Protein AF-A0A9W8AYG8-F1 (afdb_monomer_lite)

InterPro domains:
  IPR021183 N-terminal acetyltransferase A, auxiliary subunit [PF12569] (40-127)

Secondary structure (DSSP, 8-state):
--GGGSHHHHHHHHHHHHHHHHHHHHHHH-HHHHHHHHH---------------------TT-------S-TT-HHHHT-S-HHHHHHHHHHHHHHTT---HHHHHHHHHHHHHTT-HHHHHHHHHHHHHH-TT-TTHHHHHHHHHHHHHS-SS--HHHHHHHHHHHHHH-HHHHTTSS-HHHHHHHHHHHHTT-HHHHHHHHHHHHHS--SSS--HHHHHHHHTT---SSS-PPPPPHHHHHHHHHHHHHHHHHH-SS-GGGS--HHHHHHHHHHHHH-TT-GGGTT-

Organism: NCBI:txid1520584

Sequence (289 aa):
DRVYALPGYVDAALAAVECYLVLYDRSIRRPDLAKADSTSQPAKPAQVPKEAPQKKSKDAPGAAKVKVDTDPLGDKYVRSKDYLADALQLLKPLFELKLQDDRVDQAALRIYNRQKQHLKAIDTLNALVARNDANPWLYPCLVHLQRAATSPDDLPEATQTAIVKVLHDHAPQLSNREISLEAYLAEFVNEHGTSVPHLQAAAEAILAMPTEGQDITPALELLTRPLVTESTGRQPLSLSEFMTLYRTADTLHATVASDNFLKSNEPVAQHFISYASQHFPLASEFKQL

Foldseek 3Di:
DCPCVDPVLVVVLLVLLLVLLLLVLLCVAPVVVLVCLLPVDPPPPPPPPPPDDDDDDPDDPPPDPPPPDPCPPCSCLSPDPHSLVVSVVSLVVVVVVVPPDLSSLLSVLSSCLVVVVQVVNLVSLVSNCVVPVPQLLNLLSLLSLLVCLVPVPVDPPVSNVSSLVSCCVNPVCSSVVVDDLVRVLVVQCVVCLQDLSNLLSSLSSVCSDPDPGLDSPVSLVSLLSNLDDDDDPDDHDDPVSLVSSLVSNQSSCSSNDDDGLCPDPDPSSVSSLVSCCRPPVPPPVNVVD

Radius of gyration: 22.26 Å; chains: 1; bounding box: 72×44×50 Å

pLDDT: mean 81.41, std 14.97, range [36.38, 95.38]

Structure (mmCIF, N/CA/C/O backbone):
data_AF-A0A9W8AYG8-F1
#
_entry.id   AF-A0A9W8AYG8-F1
#
loop_
_atom_site.group_PDB
_atom_site.id
_atom_site.type_symbol
_atom_site.label_atom_id
_atom_site.label_alt_id
_atom_site.label_comp_id
_atom_site.label_asym_id
_atom_site.label_entity_id
_atom_site.label_seq_id
_atom_site.pdbx_PDB_ins_code
_atom_site.Cartn_x
_atom_site.Cartn_y
_atom_site.Cartn_z
_atom_site.occupancy
_atom_site.B_iso_or_equiv
_atom_site.auth_seq_id
_atom_site.auth_comp_id
_atom_site.auth_asym_id
_atom_site.auth_atom_id
_atom_site.pdbx_PDB_model_num
ATOM 1 N N . ASP A 1 1 ? -17.005 -21.708 11.522 1.00 61.22 1 ASP A N 1
ATOM 2 C CA . ASP A 1 1 ? -16.294 -20.674 12.308 1.00 61.22 1 ASP A CA 1
ATOM 3 C C . ASP A 1 1 ? -15.045 -20.054 11.670 1.00 61.22 1 ASP A C 1
ATOM 5 O O . ASP A 1 1 ? -14.496 -19.137 12.259 1.00 61.22 1 ASP A O 1
ATOM 9 N N . ARG A 1 2 ? -14.601 -20.440 10.458 1.00 78.81 2 ARG A N 1
ATOM 10 C CA . ARG A 1 2 ? -13.453 -19.791 9.771 1.00 78.81 2 ARG A CA 1
ATOM 11 C C . ARG A 1 2 ? -13.800 -19.179 8.412 1.00 78.81 2 ARG A C 1
ATOM 13 O O . ARG A 1 2 ? -12.956 -19.105 7.530 1.00 78.81 2 ARG A O 1
ATOM 20 N N . VAL A 1 3 ? -15.051 -18.755 8.229 1.00 86.56 3 VAL A N 1
ATOM 21 C CA . VAL A 1 3 ? -15.529 -18.221 6.939 1.00 86.56 3 VAL A CA 1
ATOM 22 C C . VAL A 1 3 ? -14.714 -16.993 6.513 1.00 86.56 3 VAL A C 1
ATOM 24 O O . VAL A 1 3 ? -14.362 -16.875 5.347 1.00 86.56 3 VAL A O 1
ATOM 27 N N . TYR A 1 4 ? -14.319 -16.148 7.469 1.00 86.25 4 TYR A N 1
ATOM 28 C CA . TYR A 1 4 ? -13.509 -14.956 7.203 1.00 86.25 4 TYR A CA 1
ATOM 29 C C . TYR A 1 4 ? -12.020 -15.238 6.944 1.00 86.25 4 TYR A C 1
ATOM 31 O O . TYR A 1 4 ? -11.298 -14.341 6.534 1.00 86.25 4 TYR A O 1
ATOM 39 N N . ALA A 1 5 ? -11.551 -16.474 7.148 1.00 87.50 5 ALA A N 1
ATOM 40 C CA . ALA A 1 5 ? -10.186 -16.882 6.801 1.00 87.50 5 ALA A CA 1
ATOM 41 C C . ALA A 1 5 ? -10.093 -17.504 5.397 1.00 87.50 5 ALA A C 1
ATOM 43 O O . ALA A 1 5 ? -9.012 -17.909 4.974 1.00 87.50 5 ALA A O 1
ATOM 44 N N . LEU A 1 6 ? -11.218 -17.648 4.686 1.00 91.94 6 LEU A N 1
ATOM 45 C CA . LEU A 1 6 ? -11.211 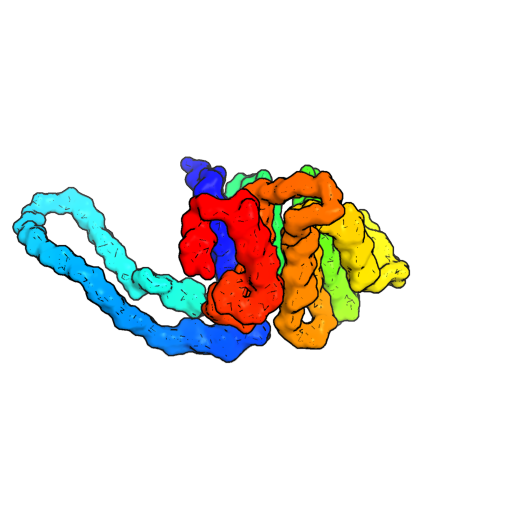-18.195 3.334 1.00 91.94 6 LEU A CA 1
ATOM 46 C C . LEU A 1 6 ? -10.524 -17.205 2.379 1.00 91.94 6 LEU A C 1
ATOM 48 O O . LEU A 1 6 ? -10.849 -16.018 2.440 1.00 91.94 6 LEU A O 1
ATOM 52 N N . PRO A 1 7 ? -9.662 -17.669 1.452 1.00 90.75 7 PRO A N 1
ATOM 53 C CA . PRO A 1 7 ? -8.958 -16.789 0.517 1.00 90.75 7 PRO A CA 1
ATOM 54 C C . PRO A 1 7 ? -9.898 -15.842 -0.233 1.00 90.75 7 PRO A C 1
ATOM 56 O O . PRO A 1 7 ? -9.673 -14.642 -0.246 1.00 90.75 7 PRO A O 1
ATOM 59 N N . GLY A 1 8 ? -11.031 -16.355 -0.726 1.00 91.75 8 GLY A N 1
ATOM 60 C CA . GLY A 1 8 ? -12.018 -15.529 -1.424 1.00 91.75 8 GLY A CA 1
ATOM 61 C C . GLY A 1 8 ? -12.657 -14.437 -0.558 1.00 91.75 8 GLY A C 1
ATOM 62 O O . GLY A 1 8 ? -13.017 -13.392 -1.087 1.00 91.75 8 GLY A O 1
ATOM 63 N N . TYR A 1 9 ? -12.777 -14.639 0.761 1.00 93.31 9 TYR A N 1
ATOM 64 C CA . TYR A 1 9 ? -13.238 -13.578 1.661 1.00 93.31 9 TYR A CA 1
ATOM 65 C C . TYR A 1 9 ? -12.154 -12.515 1.850 1.00 93.31 9 TYR A C 1
ATOM 67 O O . TYR A 1 9 ? -12.446 -11.328 1.748 1.00 93.31 9 TYR A O 1
ATOM 75 N N . VAL A 1 10 ? -10.912 -12.941 2.104 1.00 93.06 10 VAL A N 1
ATOM 76 C CA . VAL A 1 10 ? -9.771 -12.034 2.297 1.00 93.06 10 VAL A CA 1
ATOM 77 C C . VAL A 1 10 ? -9.555 -11.186 1.045 1.00 93.06 10 VAL A C 1
ATOM 79 O O . VAL A 1 10 ? -9.497 -9.964 1.142 1.00 93.06 10 VAL A O 1
ATOM 82 N N . ASP A 1 11 ? -9.528 -11.811 -0.131 1.00 92.81 11 ASP A N 1
ATOM 83 C CA . ASP A 1 11 ? -9.331 -11.120 -1.405 1.00 92.81 11 ASP A CA 1
ATOM 84 C C . ASP A 1 11 ? -10.465 -10.122 -1.688 1.00 92.81 11 ASP A C 1
ATOM 86 O O . ASP A 1 11 ? -10.203 -8.994 -2.103 1.00 92.81 11 ASP A O 1
ATOM 90 N N . ALA A 1 12 ? -11.721 -10.494 -1.409 1.00 93.81 12 ALA A N 1
ATOM 91 C CA . ALA A 1 12 ? -12.863 -9.595 -1.569 1.00 93.81 12 ALA A CA 1
ATOM 92 C C . ALA A 1 12 ? -12.828 -8.418 -0.581 1.00 93.81 12 ALA A C 1
ATOM 94 O O . ALA A 1 12 ? -13.115 -7.285 -0.968 1.00 93.81 12 ALA A O 1
ATOM 95 N N . ALA A 1 13 ? -12.461 -8.667 0.680 1.00 94.75 13 ALA A N 1
ATOM 96 C CA . ALA A 1 13 ? -12.339 -7.624 1.694 1.00 94.75 13 ALA A CA 1
ATOM 97 C C . ALA A 1 13 ? -11.231 -6.627 1.332 1.00 94.75 13 ALA A C 1
ATOM 99 O O . ALA A 1 13 ? -11.464 -5.422 1.378 1.00 94.75 13 ALA A O 1
ATOM 100 N N . LEU A 1 14 ? -10.060 -7.116 0.915 1.00 94.44 14 LEU A N 1
ATOM 101 C CA . LEU A 1 14 ? -8.948 -6.271 0.480 1.00 94.44 14 LEU A CA 1
ATOM 102 C C . LEU A 1 14 ? -9.310 -5.467 -0.774 1.00 94.44 14 LEU A C 1
ATOM 104 O O . LEU A 1 14 ? -9.088 -4.262 -0.798 1.00 94.44 14 LEU A O 1
ATOM 108 N N . ALA A 1 15 ? -9.941 -6.088 -1.775 1.00 92.81 15 ALA A N 1
ATOM 109 C CA . ALA A 1 15 ? -10.395 -5.379 -2.972 1.00 92.81 15 ALA A CA 1
ATOM 110 C C . ALA A 1 15 ? -11.409 -4.269 -2.643 1.00 92.81 15 ALA A C 1
ATOM 112 O O . ALA A 1 15 ? -11.319 -3.166 -3.176 1.00 92.81 15 ALA A O 1
ATOM 113 N N . ALA A 1 16 ? -12.347 -4.530 -1.730 1.00 93.94 16 ALA A N 1
ATOM 114 C CA . ALA A 1 16 ? -13.295 -3.517 -1.280 1.00 93.94 16 ALA A CA 1
ATOM 115 C C . ALA A 1 16 ? -12.604 -2.379 -0.505 1.00 93.94 16 ALA A C 1
ATOM 117 O O . ALA A 1 16 ? -12.958 -1.214 -0.689 1.00 93.94 16 ALA A O 1
ATOM 118 N N . VAL A 1 17 ? -11.589 -2.690 0.310 1.00 95.38 17 VAL A N 1
ATOM 119 C CA . VAL A 1 17 ? -10.750 -1.675 0.965 1.00 95.38 17 VAL A CA 1
ATOM 120 C C . VAL A 1 17 ? -10.039 -0.797 -0.066 1.00 95.38 17 VAL A C 1
ATOM 122 O O . VAL A 1 17 ? -10.079 0.422 0.080 1.00 95.38 17 VAL A O 1
ATOM 125 N N . GLU A 1 18 ? -9.468 -1.366 -1.132 1.00 92.88 18 GLU A N 1
ATOM 126 C CA . GLU A 1 18 ? -8.864 -0.575 -2.217 1.00 92.88 18 GLU A CA 1
ATOM 127 C C . GLU A 1 18 ? -9.860 0.407 -2.836 1.00 92.88 18 GLU A C 1
ATOM 129 O O . GLU A 1 18 ? -9.537 1.581 -3.008 1.00 92.88 18 GLU A O 1
ATOM 134 N N . CYS A 1 19 ? -11.093 -0.030 -3.113 1.00 92.44 19 CYS A N 1
ATOM 135 C CA . CYS A 1 19 ? -12.128 0.861 -3.638 1.00 92.44 19 CYS A CA 1
ATOM 136 C C . CYS A 1 19 ? -12.394 2.045 -2.696 1.00 92.44 19 CYS A C 1
ATOM 138 O O . CYS A 1 19 ? -12.481 3.186 -3.148 1.00 92.44 19 CYS A O 1
ATOM 140 N N . TYR A 1 20 ? -12.482 1.799 -1.387 1.00 94.44 20 TYR A N 1
ATOM 141 C CA . TYR A 1 20 ? -12.662 2.864 -0.399 1.00 94.44 20 TYR A CA 1
ATOM 142 C C . TYR A 1 20 ? -11.459 3.809 -0.308 1.00 94.44 20 TYR A C 1
ATOM 144 O O . TYR A 1 20 ? -11.650 5.019 -0.170 1.00 94.44 20 TYR A O 1
ATOM 152 N N . LEU A 1 21 ? -10.234 3.289 -0.417 1.00 92.12 21 LEU A N 1
ATOM 153 C CA . LEU A 1 21 ? -9.021 4.108 -0.459 1.00 92.12 21 LEU A CA 1
ATOM 154 C C . LEU A 1 21 ? -9.002 5.008 -1.702 1.00 92.12 21 LEU A C 1
ATOM 156 O O . LEU A 1 21 ? -8.733 6.200 -1.573 1.00 92.12 21 LEU A O 1
ATOM 160 N N . VAL A 1 22 ? -9.377 4.481 -2.873 1.00 90.56 22 VAL A N 1
ATOM 161 C CA . VAL A 1 22 ? -9.505 5.266 -4.113 1.00 90.56 22 VAL A CA 1
ATOM 162 C C . VAL A 1 22 ? -10.561 6.363 -3.969 1.00 90.56 22 VAL A C 1
ATOM 164 O O . VAL A 1 22 ? -10.299 7.507 -4.335 1.00 90.56 22 VAL A O 1
ATOM 167 N N . LEU A 1 23 ? -11.735 6.056 -3.403 1.00 90.75 23 LEU A N 1
ATOM 168 C CA . LEU A 1 23 ? -12.791 7.051 -3.164 1.00 90.75 23 LEU A CA 1
ATOM 169 C C . LEU A 1 23 ? -12.332 8.154 -2.202 1.00 90.75 23 LEU A C 1
ATOM 171 O O . LEU A 1 23 ? -12.593 9.337 -2.442 1.00 90.75 23 LEU A O 1
ATOM 175 N N . TYR A 1 24 ? -11.614 7.783 -1.140 1.00 91.31 24 TYR A N 1
ATOM 176 C CA . TYR A 1 24 ? -11.025 8.737 -0.208 1.00 91.31 24 TYR A CA 1
ATOM 177 C C . TYR A 1 24 ? -9.993 9.635 -0.898 1.00 91.31 24 TYR A C 1
ATOM 179 O O . TYR A 1 24 ? -10.124 10.861 -0.857 1.00 91.31 24 TYR A O 1
ATOM 187 N N . ASP A 1 25 ? -9.014 9.048 -1.586 1.00 88.50 25 ASP A N 1
ATOM 188 C CA . ASP A 1 25 ? -7.948 9.797 -2.252 1.00 88.50 25 ASP A CA 1
ATOM 189 C C . ASP A 1 25 ? -8.519 10.699 -3.360 1.00 88.50 25 ASP A C 1
ATOM 191 O O . ASP A 1 25 ? -8.139 11.868 -3.457 1.00 88.50 25 ASP A O 1
ATOM 195 N N . ARG A 1 26 ? -9.515 10.219 -4.120 1.00 87.88 26 ARG A N 1
ATOM 196 C CA . ARG A 1 26 ? -10.265 11.025 -5.096 1.00 87.88 26 ARG A CA 1
ATOM 197 C C . ARG A 1 26 ? -11.005 12.181 -4.431 1.00 87.88 26 ARG A C 1
ATOM 199 O O . ARG A 1 26 ? -10.999 13.280 -4.973 1.00 87.88 26 ARG A O 1
ATOM 206 N N . SER A 1 27 ? -11.609 11.989 -3.258 1.00 87.94 27 SER A N 1
ATOM 207 C CA . SER A 1 27 ? -12.320 13.072 -2.558 1.00 87.94 27 SER A CA 1
ATOM 208 C C . SER A 1 27 ? -11.408 14.236 -2.149 1.00 87.94 27 SER A C 1
ATOM 210 O O . SER A 1 27 ? -11.862 15.380 -2.099 1.00 87.94 27 SER A O 1
ATOM 212 N N . ILE A 1 28 ? -10.122 13.953 -1.914 1.00 85.81 28 ILE A N 1
ATOM 213 C CA . ILE A 1 28 ? -9.106 14.945 -1.545 1.00 85.81 28 ILE A CA 1
ATOM 214 C C . ILE A 1 28 ? -8.448 15.549 -2.787 1.00 85.81 28 ILE A C 1
ATOM 216 O O . ILE A 1 28 ? -8.263 16.765 -2.858 1.00 85.81 28 ILE A O 1
ATOM 220 N N . ARG A 1 29 ? -8.080 14.713 -3.765 1.00 84.50 29 ARG A N 1
ATOM 221 C CA . ARG A 1 29 ? -7.376 15.140 -4.981 1.00 84.50 29 ARG A CA 1
ATOM 222 C C . ARG A 1 29 ? -8.351 15.765 -5.986 1.00 84.50 29 ARG A C 1
ATOM 224 O O . ARG A 1 29 ? -8.159 16.872 -6.454 1.00 84.50 29 ARG A O 1
ATOM 231 N N . ARG A 1 30 ? -9.472 15.132 -6.288 1.00 84.88 30 ARG A N 1
ATOM 232 C CA . ARG A 1 30 ? -10.427 15.629 -7.287 1.00 84.88 30 ARG A CA 1
ATOM 233 C C . ARG A 1 30 ? -11.820 15.782 -6.685 1.00 84.88 30 ARG A C 1
ATOM 235 O O . ARG A 1 30 ? -12.723 15.001 -6.993 1.00 84.88 30 ARG A O 1
ATOM 242 N N . PRO A 1 31 ? -12.038 16.809 -5.837 1.00 82.81 31 PRO A N 1
ATOM 243 C CA . PRO A 1 31 ? -13.345 17.052 -5.231 1.00 82.81 31 PRO A CA 1
ATOM 244 C C . PRO A 1 31 ? -14.430 17.360 -6.277 1.00 82.81 31 PRO A C 1
ATOM 246 O O . PRO A 1 31 ? -15.613 17.178 -6.002 1.00 82.81 31 PRO A O 1
ATOM 249 N N . ASP A 1 32 ? -14.053 17.817 -7.472 1.00 83.56 32 ASP A N 1
ATOM 250 C CA . ASP A 1 32 ? -14.927 17.953 -8.639 1.00 83.56 32 ASP A CA 1
ATOM 251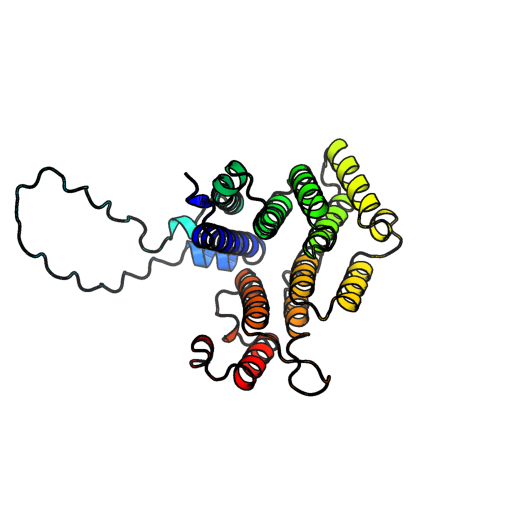 C C . ASP A 1 32 ? -15.433 16.592 -9.146 1.00 83.56 32 ASP A C 1
ATOM 253 O O . ASP A 1 32 ? -16.639 16.427 -9.336 1.00 83.56 32 ASP A O 1
ATOM 257 N N . LEU A 1 33 ? -14.545 15.600 -9.274 1.00 80.56 33 LEU A N 1
ATOM 258 C CA . LEU A 1 33 ? -14.912 14.236 -9.666 1.00 80.56 33 LEU A CA 1
ATOM 259 C C . LEU A 1 33 ? -15.724 13.537 -8.571 1.00 80.56 33 LEU A C 1
ATOM 261 O O . LEU A 1 33 ? -16.764 12.956 -8.863 1.00 80.56 33 LEU A O 1
ATOM 265 N N . ALA A 1 34 ? -15.337 13.679 -7.300 1.00 79.44 34 ALA A N 1
ATOM 266 C CA . ALA A 1 34 ? -16.100 13.113 -6.183 1.00 79.44 34 ALA A CA 1
ATOM 267 C C . ALA A 1 34 ? -17.526 13.703 -6.081 1.00 79.44 34 ALA A C 1
ATOM 269 O O . ALA A 1 34 ? -18.492 13.016 -5.729 1.00 79.44 34 ALA A O 1
ATOM 270 N N . LYS A 1 35 ? -17.695 14.984 -6.437 1.00 77.69 35 LYS A N 1
ATOM 271 C CA . LYS A 1 35 ? -19.020 15.606 -6.583 1.00 77.69 35 LYS A CA 1
ATOM 272 C C . LYS A 1 35 ? -19.790 15.040 -7.776 1.00 77.69 35 LYS A C 1
ATOM 274 O O . LYS A 1 35 ? -20.992 14.830 -7.657 1.00 77.69 35 LYS A O 1
ATOM 279 N N . ALA A 1 36 ? -19.139 14.771 -8.906 1.00 73.75 36 ALA A N 1
ATOM 280 C CA . ALA A 1 36 ? -19.784 14.135 -10.056 1.00 73.75 36 ALA A CA 1
ATOM 281 C C . ALA A 1 36 ? -20.260 12.706 -9.726 1.00 73.75 36 ALA A C 1
ATOM 283 O O . ALA A 1 36 ? -21.410 12.371 -10.006 1.00 73.75 36 ALA A O 1
ATOM 284 N N . ASP A 1 37 ? -19.447 11.910 -9.027 1.00 70.81 37 ASP A N 1
ATOM 285 C CA . ASP A 1 37 ? -19.810 10.556 -8.583 1.00 70.81 37 ASP A CA 1
ATOM 286 C C . ASP A 1 37 ? -21.032 10.583 -7.642 1.00 70.81 37 ASP A C 1
ATOM 288 O O . ASP A 1 37 ? -21.973 9.798 -7.782 1.00 70.81 37 ASP A O 1
ATOM 292 N N . SER A 1 38 ? -21.089 11.563 -6.736 1.00 65.94 38 SER A N 1
ATOM 293 C CA . SER A 1 38 ? -22.214 11.737 -5.805 1.00 65.94 38 SER A CA 1
ATOM 294 C C . SER A 1 38 ? -23.464 12.396 -6.408 1.00 65.94 38 SER A C 1
ATOM 296 O O . SER A 1 38 ? -24.547 12.261 -5.837 1.00 65.94 38 SER A O 1
ATOM 298 N N . THR A 1 39 ? -23.354 13.079 -7.552 1.00 59.75 39 THR A N 1
ATOM 299 C CA . THR A 1 39 ? -24.478 13.768 -8.224 1.00 59.75 39 THR A CA 1
ATOM 300 C C . THR A 1 39 ? -24.958 13.082 -9.495 1.00 59.75 39 THR A C 1
ATOM 302 O O . THR A 1 39 ? -26.038 13.427 -9.984 1.00 59.75 39 THR A O 1
ATOM 305 N N . SER A 1 40 ? -24.212 12.099 -10.008 1.00 57.41 40 SER A N 1
ATOM 306 C CA . SER A 1 40 ? -24.655 11.249 -11.106 1.00 57.41 40 SER A CA 1
ATOM 307 C C . SER A 1 40 ? -26.034 10.674 -10.754 1.00 57.41 40 SER A C 1
ATOM 309 O O . SER A 1 40 ? -26.238 10.001 -9.738 1.00 57.41 40 SER A O 1
ATOM 311 N N . GLN A 1 41 ? -27.045 11.079 -11.531 1.00 47.47 41 GLN A N 1
ATOM 312 C CA . GLN A 1 41 ? -28.387 10.530 -11.392 1.00 47.47 41 GLN A CA 1
ATOM 313 C C . GLN A 1 41 ? -28.286 9.024 -11.620 1.00 47.47 41 GLN A C 1
ATOM 315 O O . GLN A 1 41 ? -27.558 8.627 -12.535 1.00 47.47 41 GLN A O 1
ATOM 320 N N . PRO A 1 42 ? -29.019 8.197 -10.850 1.00 46.56 42 PRO A N 1
ATOM 321 C CA . PRO A 1 42 ? -29.040 6.768 -11.102 1.00 46.56 42 PRO A CA 1
ATOM 322 C C . PRO A 1 42 ? -29.404 6.598 -12.570 1.00 46.56 42 PRO A C 1
ATOM 324 O O . PRO A 1 42 ? -30.463 7.073 -13.006 1.00 46.56 42 PRO A O 1
ATOM 327 N N . ALA A 1 43 ? -28.503 5.992 -13.349 1.00 46.53 43 ALA A N 1
ATOM 328 C CA . ALA A 1 43 ? -28.847 5.545 -14.683 1.00 46.53 43 ALA A CA 1
ATOM 329 C C . ALA A 1 43 ? -30.145 4.764 -14.501 1.00 46.53 43 ALA A C 1
ATOM 331 O O . ALA A 1 43 ? -30.172 3.792 -13.741 1.00 46.53 43 ALA A O 1
ATOM 332 N N . LYS A 1 44 ? -31.248 5.269 -15.082 1.00 42.69 44 LYS A N 1
ATOM 333 C CA . LYS A 1 44 ? -32.544 4.585 -15.031 1.00 42.69 44 LYS A CA 1
ATOM 334 C C . LYS A 1 44 ? -32.230 3.125 -15.308 1.00 42.69 44 LYS A C 1
ATOM 336 O O . LYS A 1 44 ? -31.590 2.893 -16.338 1.00 42.69 44 LYS A O 1
ATOM 341 N N . PRO A 1 45 ? -32.595 2.183 -14.419 1.00 47.28 45 PRO A N 1
ATOM 342 C CA . PRO A 1 45 ? -32.240 0.797 -14.631 1.00 47.28 45 PRO A CA 1
ATOM 343 C C . PRO A 1 45 ? -32.713 0.469 -16.038 1.00 47.28 45 PRO A C 1
ATOM 345 O O . PRO A 1 45 ? -33.907 0.614 -16.332 1.00 47.28 45 PRO A O 1
ATOM 348 N N . ALA A 1 46 ? -31.771 0.132 -16.927 1.00 42.41 46 ALA A N 1
ATOM 349 C CA . ALA A 1 46 ? -32.116 -0.560 -18.150 1.00 42.41 46 ALA A CA 1
ATOM 350 C C . ALA A 1 46 ? -33.003 -1.690 -17.656 1.00 42.41 46 ALA A C 1
ATOM 352 O O . ALA A 1 46 ? -32.581 -2.456 -16.788 1.00 42.41 46 ALA A O 1
ATOM 353 N N . GLN A 1 47 ? -34.277 -1.643 -18.041 1.00 41.50 47 GLN A N 1
ATOM 354 C CA . GLN A 1 47 ? -35.277 -2.569 -17.560 1.00 41.50 47 GLN A CA 1
ATOM 355 C C . GLN A 1 47 ? -34.754 -3.953 -17.916 1.00 41.50 47 GLN A C 1
ATOM 357 O O . GLN A 1 47 ? -34.907 -4.398 -19.049 1.00 41.50 47 GLN A O 1
ATOM 362 N N . VAL A 1 48 ? -34.104 -4.619 -16.960 1.00 43.56 48 VAL A N 1
ATOM 363 C CA . VAL A 1 48 ? -33.956 -6.062 -16.988 1.00 43.56 48 VAL A CA 1
ATOM 364 C C . VAL A 1 48 ? -35.394 -6.521 -17.182 1.00 43.56 48 VAL A C 1
ATOM 366 O O . VAL A 1 48 ? -36.240 -6.119 -16.366 1.00 43.56 48 VAL A O 1
ATOM 369 N N . PRO A 1 49 ? -35.730 -7.197 -18.297 1.00 40.88 49 PRO A N 1
ATOM 370 C CA . PRO A 1 49 ? -37.095 -7.602 -18.541 1.00 40.88 49 PRO A CA 1
ATOM 371 C C . PRO A 1 49 ? -37.525 -8.347 -17.293 1.00 40.88 49 PRO A C 1
ATOM 373 O O . PRO A 1 49 ? -36.912 -9.344 -16.918 1.00 40.88 49 PRO A O 1
ATOM 376 N N . LYS A 1 50 ? -38.514 -7.791 -16.592 1.00 45.03 50 LYS A N 1
ATOM 377 C CA . LYS A 1 50 ? -39.193 -8.497 -15.521 1.00 45.03 50 LYS A CA 1
ATOM 378 C C . LYS A 1 50 ? -39.733 -9.751 -16.184 1.00 45.03 50 LYS A C 1
ATOM 380 O O . LYS A 1 50 ? -40.742 -9.672 -16.886 1.00 45.03 50 LYS A O 1
ATOM 385 N N . GLU A 1 51 ? -39.037 -10.871 -16.024 1.00 42.84 51 GLU A N 1
ATOM 386 C CA . GLU A 1 51 ? -39.612 -12.164 -16.339 1.00 42.84 51 GLU A CA 1
ATOM 387 C C . GLU A 1 51 ? -40.944 -12.221 -15.593 1.00 42.84 51 GLU A C 1
ATOM 389 O O . GLU A 1 51 ? -41.045 -11.957 -14.390 1.00 42.84 51 GLU A O 1
ATOM 394 N N . ALA A 1 52 ? -41.998 -12.375 -16.386 1.00 36.78 52 ALA A N 1
ATOM 395 C CA . ALA A 1 52 ? -43.376 -12.214 -15.976 1.00 36.78 52 ALA A CA 1
ATOM 396 C C . ALA A 1 52 ? -43.713 -13.111 -14.766 1.00 36.78 52 ALA A C 1
ATOM 398 O O . ALA A 1 52 ? -43.156 -14.200 -14.618 1.00 36.78 52 ALA A O 1
ATOM 399 N N . PRO A 1 53 ? -44.666 -12.703 -13.909 1.00 45.12 53 PRO A N 1
ATOM 400 C CA . PRO A 1 53 ? -44.985 -13.424 -12.687 1.00 45.12 53 PRO A CA 1
ATOM 401 C C . PRO A 1 53 ? -45.636 -14.770 -13.024 1.00 45.12 53 PRO A C 1
ATOM 403 O O . PRO A 1 53 ? -46.819 -14.833 -13.376 1.00 45.12 53 PRO A O 1
ATOM 406 N N . GLN A 1 54 ? -44.902 -15.872 -12.864 1.00 42.97 54 GLN A N 1
ATOM 407 C CA . GLN A 1 54 ? -45.532 -17.185 -12.789 1.00 42.97 54 GLN A CA 1
ATOM 408 C C . GLN A 1 54 ? -46.268 -17.305 -11.451 1.00 42.97 54 GLN A C 1
ATOM 410 O O . GLN A 1 54 ? -45.701 -17.565 -10.399 1.00 42.97 54 GLN A O 1
ATOM 415 N N . LYS A 1 55 ? -47.567 -17.010 -11.547 1.00 40.75 55 LYS A N 1
ATOM 416 C CA . LYS A 1 55 ? -48.697 -17.593 -10.816 1.00 40.75 55 LYS A CA 1
ATOM 417 C C . LYS A 1 55 ? -48.437 -17.985 -9.357 1.00 40.75 55 LYS A C 1
ATOM 419 O O . LYS A 1 55 ? -47.872 -19.024 -9.055 1.00 40.75 55 LYS A O 1
ATOM 424 N N . LYS A 1 56 ? -49.059 -17.193 -8.478 1.00 46.94 56 LYS A N 1
ATOM 425 C CA . LYS A 1 56 ? -49.683 -17.596 -7.207 1.00 46.94 56 LYS A CA 1
ATOM 426 C C . LYS A 1 56 ? -49.757 -19.123 -7.006 1.00 46.94 56 LYS A C 1
ATOM 428 O O . LYS A 1 56 ? -50.694 -19.756 -7.485 1.00 46.94 56 LYS A O 1
ATOM 433 N N . SER A 1 57 ? -48.876 -19.658 -6.176 1.00 36.38 57 SER A N 1
ATOM 434 C CA . SER A 1 57 ? -49.190 -20.778 -5.290 1.00 36.38 57 SER A CA 1
ATOM 435 C C . SER A 1 57 ? -49.041 -20.260 -3.864 1.00 36.38 57 SER A C 1
ATOM 437 O O . SER A 1 57 ? -47.937 -20.040 -3.367 1.00 36.38 57 SER A O 1
ATOM 439 N N . LYS A 1 58 ? -50.191 -19.945 -3.260 1.00 47.41 58 LYS A N 1
ATOM 440 C CA . LYS A 1 58 ? -50.320 -19.770 -1.815 1.00 47.41 58 LYS A CA 1
ATOM 441 C C . LYS A 1 58 ? -50.007 -21.115 -1.143 1.00 47.41 58 LYS A C 1
ATOM 443 O O . LYS A 1 58 ? -50.262 -22.155 -1.739 1.00 47.41 58 LYS A O 1
ATOM 448 N N . ASP A 1 59 ? -49.495 -21.027 0.081 1.00 44.31 59 ASP A N 1
ATOM 449 C CA . ASP A 1 59 ? -49.297 -22.110 1.056 1.00 44.31 59 ASP A CA 1
ATOM 450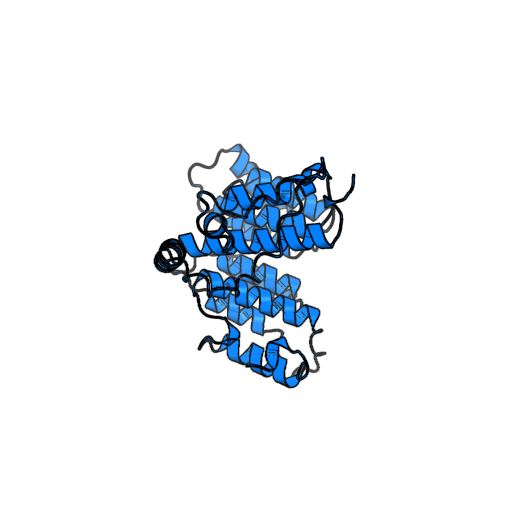 C C . ASP A 1 59 ? -47.988 -22.917 0.967 1.00 44.31 59 ASP A C 1
ATOM 452 O O . ASP A 1 59 ? -47.952 -24.079 0.579 1.00 44.31 59 ASP A O 1
ATOM 456 N N . ALA A 1 60 ? -46.904 -22.305 1.459 1.00 39.25 60 ALA A N 1
ATOM 457 C CA . ALA A 1 60 ? -45.809 -23.018 2.122 1.00 39.25 60 ALA A CA 1
ATOM 458 C C . ALA A 1 60 ? -45.318 -22.182 3.329 1.00 39.25 60 ALA A C 1
ATOM 460 O O . ALA A 1 60 ? -44.872 -21.043 3.137 1.00 39.25 60 ALA A O 1
ATOM 461 N N . PRO A 1 61 ? -45.401 -22.684 4.578 1.00 43.03 61 PRO A N 1
ATOM 462 C CA . PRO A 1 61 ? -44.888 -21.978 5.746 1.00 43.03 61 PRO A CA 1
ATOM 463 C C . PRO A 1 61 ? -43.362 -22.110 5.754 1.00 43.03 61 PRO A C 1
ATOM 465 O O . PRO A 1 61 ? -42.818 -23.135 6.149 1.00 43.03 61 PRO A O 1
ATOM 468 N N . GLY A 1 62 ? -42.663 -21.088 5.258 1.00 46.88 62 GLY A N 1
ATOM 469 C CA . GLY A 1 62 ? -41.195 -21.089 5.231 1.00 46.88 62 GLY A CA 1
ATOM 470 C C . GLY A 1 62 ? -40.537 -20.218 4.164 1.00 46.88 62 GLY A C 1
ATOM 471 O O . GLY A 1 62 ? -39.313 -20.142 4.134 1.00 46.88 62 GLY A O 1
ATOM 472 N N . ALA A 1 63 ? -41.301 -19.538 3.301 1.00 43.56 63 ALA A N 1
ATOM 473 C CA . ALA A 1 63 ? -40.722 -18.622 2.322 1.00 43.56 63 ALA A CA 1
ATOM 474 C C . ALA A 1 63 ? -40.083 -17.415 3.033 1.00 43.56 63 ALA A C 1
ATOM 476 O O . ALA A 1 63 ? -40.761 -16.450 3.400 1.00 43.56 63 ALA A O 1
ATOM 477 N N . ALA A 1 64 ? -38.767 -17.485 3.244 1.00 54.31 64 ALA A N 1
ATOM 478 C CA . ALA A 1 64 ? -37.956 -16.347 3.635 1.00 54.31 64 ALA A CA 1
ATOM 479 C C . ALA A 1 64 ? -38.259 -15.206 2.661 1.00 54.31 64 ALA A C 1
ATOM 481 O O . ALA A 1 64 ? -38.081 -15.345 1.450 1.00 54.31 64 ALA A O 1
ATOM 482 N N . LYS A 1 65 ? -38.778 -14.090 3.184 1.00 53.16 65 LYS A N 1
ATOM 483 C CA . LYS A 1 65 ? -38.977 -12.872 2.399 1.00 53.16 65 LYS A CA 1
ATOM 484 C C . LYS A 1 65 ? -37.627 -12.515 1.785 1.00 53.16 65 LYS A C 1
ATOM 486 O O . LYS A 1 65 ? -36.732 -12.088 2.514 1.00 53.16 65 LYS A O 1
ATOM 491 N N . VAL A 1 66 ? -37.482 -12.708 0.475 1.00 60.09 66 VAL A N 1
ATOM 492 C CA . VAL A 1 66 ? -36.341 -12.199 -0.285 1.00 60.09 66 VAL A CA 1
ATOM 493 C C . VAL A 1 66 ? -36.329 -10.697 -0.034 1.00 60.09 66 VAL A C 1
ATOM 495 O O . VAL A 1 66 ? -37.244 -9.986 -0.452 1.00 60.09 66 VAL A O 1
ATOM 498 N N . LYS A 1 67 ? -35.364 -10.226 0.761 1.00 68.69 67 LYS A N 1
ATOM 499 C CA . LYS A 1 67 ? -35.173 -8.795 0.981 1.00 68.69 67 LYS A CA 1
ATOM 500 C C . LYS A 1 67 ? -34.814 -8.217 -0.380 1.00 68.69 67 LYS A C 1
ATOM 502 O O . LYS A 1 67 ? -33.763 -8.536 -0.920 1.00 68.69 67 LYS A O 1
ATOM 507 N N . VAL A 1 68 ? -35.729 -7.439 -0.949 1.00 78.88 68 VAL A N 1
ATOM 508 C CA . VAL A 1 68 ? -35.469 -6.693 -2.178 1.00 78.88 68 VAL A CA 1
ATOM 509 C C . VAL A 1 68 ? -34.354 -5.709 -1.861 1.00 78.88 68 VAL A C 1
ATOM 511 O O . VAL A 1 68 ? -34.488 -4.917 -0.925 1.00 78.88 68 VAL A O 1
ATOM 514 N N . ASP A 1 69 ? -33.254 -5.804 -2.602 1.00 78.56 69 ASP A N 1
ATOM 515 C CA . ASP A 1 69 ? -32.160 -4.857 -2.475 1.00 78.56 69 ASP A CA 1
ATOM 516 C C . ASP A 1 69 ? -32.661 -3.460 -2.857 1.00 78.56 69 ASP A C 1
ATOM 518 O O . ASP A 1 69 ? -33.241 -3.245 -3.923 1.00 78.56 69 ASP A O 1
ATOM 522 N N . THR A 1 70 ? -32.493 -2.523 -1.929 1.00 81.56 70 THR A N 1
ATOM 523 C CA . THR A 1 70 ? -32.937 -1.133 -2.093 1.00 81.56 70 THR A CA 1
ATOM 524 C C . THR A 1 70 ? -31.874 -0.262 -2.748 1.00 81.56 70 THR A C 1
ATOM 526 O O . THR A 1 70 ? -32.158 0.896 -3.042 1.00 81.56 70 THR A O 1
ATOM 529 N N . ASP A 1 71 ? -30.667 -0.796 -2.940 1.00 81.69 71 ASP A N 1
ATOM 530 C CA . ASP A 1 71 ? -29.536 -0.109 -3.552 1.00 81.69 71 ASP A CA 1
ATOM 531 C C . ASP A 1 71 ? -28.789 -1.028 -4.539 1.00 81.69 71 ASP A C 1
ATOM 533 O O . ASP A 1 71 ? -27.614 -1.333 -4.348 1.00 81.69 71 ASP A O 1
ATOM 537 N N . PRO A 1 72 ? -29.458 -1.477 -5.618 1.00 81.38 72 PRO A N 1
ATOM 538 C CA . PRO A 1 72 ? -28.884 -2.431 -6.569 1.00 81.38 72 PRO A CA 1
ATOM 539 C C . PRO A 1 72 ? -27.678 -1.883 -7.351 1.00 81.38 72 PRO A C 1
ATOM 541 O O . PRO A 1 72 ? -26.984 -2.654 -8.008 1.00 81.38 72 PRO A O 1
ATOM 544 N N . LEU A 1 73 ? -27.458 -0.564 -7.325 1.00 79.88 73 LEU A N 1
ATOM 545 C CA . LEU A 1 73 ? -26.303 0.093 -7.943 1.00 79.88 73 LEU A CA 1
ATOM 546 C C . LEU A 1 73 ? -25.172 0.368 -6.939 1.00 79.88 73 LEU A C 1
ATOM 548 O O . LEU A 1 73 ? -24.079 0.738 -7.353 1.00 79.88 73 LEU A O 1
ATOM 552 N N . GLY A 1 74 ? -25.408 0.167 -5.639 1.00 81.44 74 GLY A N 1
ATOM 553 C CA . GLY A 1 74 ? -24.422 0.429 -4.592 1.00 81.44 74 GLY A CA 1
ATOM 554 C C . GLY A 1 74 ? -24.128 1.915 -4.364 1.00 81.44 74 GLY A C 1
ATOM 555 O O . GLY A 1 74 ? -23.064 2.253 -3.838 1.00 81.44 74 GLY A O 1
ATOM 556 N N . ASP A 1 75 ? -25.054 2.810 -4.725 1.00 83.75 75 ASP A N 1
ATOM 557 C CA . ASP A 1 75 ? -24.890 4.264 -4.616 1.00 83.75 75 ASP A CA 1
ATOM 558 C C . ASP A 1 75 ? -24.589 4.698 -3.172 1.00 83.75 75 ASP A C 1
ATOM 560 O O . ASP A 1 75 ? -23.893 5.691 -2.941 1.00 83.75 75 ASP A O 1
ATOM 564 N N . LYS A 1 76 ? -25.087 3.958 -2.172 1.00 85.50 76 LYS A N 1
ATOM 565 C CA . LYS A 1 76 ? -24.824 4.241 -0.754 1.00 85.50 76 LYS A CA 1
ATOM 566 C C . LYS A 1 76 ? -23.367 4.000 -0.377 1.00 85.50 76 LYS A C 1
ATOM 568 O O . LYS A 1 76 ? -22.861 4.722 0.477 1.00 85.50 76 LYS A O 1
ATOM 573 N N . TYR A 1 77 ? -22.706 3.020 -0.991 1.00 83.88 77 TYR A N 1
ATOM 574 C CA . TYR A 1 77 ? -21.302 2.711 -0.713 1.00 83.88 77 TYR A CA 1
ATOM 575 C C . TYR A 1 77 ? -20.378 3.760 -1.335 1.00 83.88 77 TYR A C 1
ATOM 577 O O . TYR A 1 77 ? -19.458 4.240 -0.674 1.00 83.88 77 TYR A O 1
ATOM 585 N N . VAL A 1 78 ? -20.687 4.192 -2.563 1.00 85.25 78 VAL A N 1
ATOM 586 C CA . VAL A 1 78 ? -19.952 5.265 -3.255 1.00 85.25 78 VAL A CA 1
ATOM 587 C C . VAL A 1 78 ? -20.110 6.606 -2.535 1.00 85.25 78 VAL A C 1
ATOM 589 O O . VAL A 1 78 ? -19.183 7.405 -2.515 1.00 85.25 78 VAL A O 1
ATOM 592 N N . ARG A 1 79 ? -21.266 6.855 -1.908 1.00 84.25 79 ARG A N 1
ATOM 593 C CA . ARG A 1 79 ? -21.576 8.098 -1.177 1.00 84.25 79 ARG A CA 1
ATOM 594 C C . ARG A 1 79 ? -21.397 7.964 0.335 1.00 84.25 79 ARG A C 1
ATOM 596 O O . ARG A 1 79 ? -22.108 8.628 1.098 1.00 84.25 79 ARG A O 1
ATOM 603 N N . SER A 1 80 ? -20.497 7.087 0.778 1.00 85.75 80 SER A N 1
ATOM 604 C CA . SER A 1 80 ? -20.220 6.943 2.203 1.00 85.75 80 SER A CA 1
ATOM 605 C C . SER A 1 80 ? -19.778 8.271 2.825 1.00 85.75 80 SER A C 1
ATOM 607 O O . SER A 1 80 ? -19.141 9.113 2.194 1.00 85.75 80 SER A O 1
ATOM 609 N N . LYS A 1 81 ? -20.149 8.463 4.093 1.00 84.94 81 LYS A N 1
ATOM 610 C CA . LYS A 1 81 ? -19.752 9.637 4.879 1.00 84.94 81 LYS A CA 1
ATOM 611 C C . LYS A 1 81 ? -18.299 9.559 5.333 1.00 84.94 81 LYS A C 1
ATOM 613 O O . LYS A 1 81 ? -17.687 10.600 5.543 1.00 84.94 81 LYS A O 1
ATOM 618 N N . ASP A 1 82 ? -17.791 8.345 5.531 1.00 90.50 82 ASP A N 1
ATOM 619 C CA . ASP A 1 82 ? -16.440 8.093 6.023 1.00 90.50 82 ASP A CA 1
ATOM 620 C C . ASP A 1 82 ? -15.887 6.812 5.389 1.00 90.50 82 ASP A C 1
ATOM 622 O O . ASP A 1 82 ? -16.052 5.702 5.899 1.00 90.50 82 ASP A O 1
ATOM 626 N N . TYR A 1 83 ? -15.215 6.990 4.250 1.00 93.56 83 TYR A N 1
ATOM 627 C CA . TYR A 1 83 ? -14.614 5.897 3.490 1.00 93.56 83 TYR A CA 1
ATOM 628 C C . TYR A 1 83 ? -13.577 5.105 4.302 1.00 93.56 83 TYR A C 1
ATOM 630 O O . TYR A 1 83 ? -13.469 3.891 4.147 1.00 93.56 83 TYR A O 1
ATOM 638 N N . LEU A 1 84 ? -12.819 5.766 5.186 1.00 94.31 84 LEU A N 1
ATOM 639 C CA . LEU A 1 84 ? -11.755 5.116 5.955 1.00 94.31 84 LEU A CA 1
ATOM 640 C C . LEU A 1 84 ? -12.324 4.276 7.103 1.00 94.31 84 LEU A C 1
ATOM 642 O O . LEU A 1 84 ? -11.805 3.196 7.391 1.00 94.31 84 LEU A O 1
ATOM 646 N N . ALA A 1 85 ? -13.389 4.750 7.756 1.00 93.88 85 ALA A N 1
ATOM 647 C CA . ALA A 1 85 ? -14.085 3.973 8.777 1.00 93.88 85 ALA A CA 1
ATOM 648 C C . ALA A 1 85 ? -14.756 2.727 8.182 1.00 93.88 85 ALA A C 1
ATOM 650 O O . ALA A 1 85 ? -14.639 1.645 8.761 1.00 93.88 85 ALA A O 1
ATOM 651 N N . ASP A 1 86 ? -15.402 2.858 7.021 1.00 93.62 86 ASP A N 1
ATOM 652 C CA . ASP A 1 86 ? -16.025 1.727 6.329 1.00 93.62 86 ASP A CA 1
ATOM 653 C C . ASP A 1 86 ? -14.980 0.699 5.867 1.00 93.62 86 ASP A C 1
ATOM 655 O O . ASP A 1 86 ? -15.158 -0.501 6.086 1.00 93.62 86 ASP A O 1
ATOM 659 N N . ALA A 1 87 ? -13.841 1.152 5.332 1.00 95.12 87 ALA A N 1
ATOM 660 C CA . ALA A 1 87 ? -12.719 0.274 4.997 1.00 95.12 87 ALA A CA 1
ATOM 661 C C . ALA A 1 87 ? -12.214 -0.511 6.223 1.00 95.12 87 ALA A C 1
ATOM 663 O O . ALA A 1 87 ? -12.008 -1.724 6.160 1.00 95.12 87 ALA A O 1
ATOM 664 N N . LEU A 1 88 ? -12.075 0.149 7.376 1.00 94.62 88 LEU A N 1
ATOM 665 C CA . LEU A 1 88 ? -11.680 -0.508 8.626 1.00 94.62 88 LEU A CA 1
ATOM 666 C C . LEU A 1 88 ? -12.706 -1.539 9.113 1.00 94.62 88 LEU A C 1
ATOM 668 O O . LEU A 1 88 ? -12.317 -2.563 9.679 1.00 94.62 88 LEU A O 1
ATOM 672 N N . GLN A 1 89 ? -14.004 -1.310 8.888 1.00 94.56 89 GLN A N 1
ATOM 673 C CA . GLN A 1 89 ? -15.037 -2.291 9.234 1.00 94.56 89 GLN A CA 1
ATOM 674 C C . GLN A 1 89 ? -14.885 -3.591 8.441 1.00 94.56 89 GLN A C 1
ATOM 676 O O . GLN A 1 89 ? -15.126 -4.661 9.000 1.00 94.56 89 GLN A O 1
ATOM 681 N N . LEU A 1 90 ? -14.437 -3.519 7.184 1.00 94.06 90 LEU A N 1
ATOM 682 C CA . LEU A 1 90 ? -14.178 -4.699 6.353 1.00 94.06 90 LEU A CA 1
ATOM 683 C C . LEU A 1 90 ? -12.993 -5.530 6.862 1.00 94.06 90 LEU A C 1
ATOM 685 O O . LEU A 1 90 ? -13.017 -6.757 6.764 1.00 94.06 90 LEU A O 1
ATOM 689 N N . LEU A 1 91 ? -11.983 -4.879 7.449 1.00 94.00 91 LEU A N 1
ATOM 690 C CA . LEU A 1 91 ? -10.818 -5.554 8.033 1.00 94.00 91 LEU A CA 1
ATOM 691 C C . LEU A 1 91 ? -11.083 -6.112 9.436 1.00 94.00 91 LEU A C 1
ATOM 693 O O . LEU A 1 91 ? -10.396 -7.036 9.873 1.00 94.00 91 LEU A O 1
ATOM 697 N N . LYS A 1 92 ? -12.093 -5.600 10.147 1.00 93.50 92 LYS A N 1
ATOM 698 C CA . LYS A 1 92 ? -12.383 -5.986 11.535 1.00 93.50 92 LYS A CA 1
ATOM 699 C C . LYS A 1 92 ? -12.512 -7.507 11.743 1.00 93.50 92 LYS A C 1
ATOM 701 O O . LYS A 1 92 ? -11.859 -8.008 12.660 1.00 93.50 92 LYS A O 1
ATOM 706 N N . PRO A 1 93 ? -13.246 -8.274 10.909 1.00 93.38 93 PRO A N 1
ATOM 707 C CA . PRO A 1 93 ? -13.322 -9.727 11.068 1.00 93.38 93 PRO A CA 1
ATOM 708 C C . PRO A 1 93 ? -11.966 -10.430 10.898 1.00 93.38 93 PRO A C 1
ATOM 710 O O . PRO A 1 93 ? -11.724 -11.461 11.523 1.00 93.38 93 PRO A O 1
ATOM 713 N N . LEU A 1 94 ? -11.063 -9.874 10.084 1.00 92.06 94 LEU A N 1
ATOM 714 C CA . LEU A 1 94 ? -9.718 -10.420 9.868 1.00 92.06 94 LEU A CA 1
ATOM 715 C C . LEU A 1 94 ? -8.826 -10.192 11.097 1.00 92.06 94 LEU A C 1
ATOM 717 O O . LEU A 1 94 ? -8.103 -11.099 11.514 1.00 92.06 94 LEU A O 1
ATOM 721 N N . PHE A 1 95 ? -8.940 -9.018 11.729 1.00 90.94 95 PHE A N 1
ATOM 722 C CA . PHE A 1 95 ? -8.251 -8.715 12.987 1.00 90.94 95 PHE A CA 1
ATOM 723 C C . PHE A 1 95 ? -8.769 -9.553 14.158 1.00 90.94 95 PHE A C 1
ATOM 725 O O . PHE A 1 95 ? -7.973 -10.049 14.955 1.00 90.94 95 PHE A O 1
ATOM 732 N N . GLU A 1 96 ? -10.086 -9.758 14.256 1.00 91.25 96 GLU A N 1
ATOM 733 C CA . GLU A 1 96 ? -10.695 -10.609 15.290 1.00 91.25 96 GLU A CA 1
ATOM 734 C C . GLU A 1 96 ? -10.217 -12.065 15.180 1.00 91.25 96 GLU A C 1
ATOM 736 O O . GLU A 1 96 ? -9.984 -12.723 16.195 1.00 91.25 96 GLU A O 1
ATOM 741 N N . LEU A 1 97 ? -9.988 -12.544 13.953 1.00 89.56 97 LEU A N 1
ATOM 742 C CA . LEU A 1 97 ? -9.376 -13.847 13.697 1.00 89.56 97 LEU A CA 1
ATOM 743 C C . LEU A 1 97 ? -7.858 -13.885 13.911 1.00 89.56 97 LEU A C 1
ATOM 745 O O . LEU A 1 97 ? -7.279 -14.971 13.850 1.00 89.56 97 LEU A O 1
ATOM 749 N N . LYS A 1 98 ? -7.215 -12.736 14.159 1.00 85.88 98 LYS A N 1
ATOM 750 C CA . LYS A 1 98 ? -5.754 -12.583 14.220 1.00 85.88 98 LYS A CA 1
ATOM 751 C C . LYS A 1 98 ? -5.068 -13.206 13.003 1.00 85.88 98 LYS A C 1
ATOM 753 O O . LYS A 1 98 ? -4.081 -13.931 13.139 1.00 85.88 98 LYS A O 1
ATOM 758 N N . LEU A 1 99 ? -5.637 -12.968 11.821 1.00 86.44 99 LEU A N 1
ATOM 759 C CA . LEU A 1 99 ? -5.093 -13.502 10.582 1.00 86.44 99 LEU A CA 1
ATOM 760 C C . LEU A 1 99 ? -3.692 -12.920 10.351 1.00 86.44 99 LEU A C 1
ATOM 762 O O . LEU A 1 99 ? -3.523 -11.707 10.289 1.00 86.44 99 LEU A O 1
ATOM 766 N N . GLN A 1 100 ? -2.693 -13.792 10.241 1.00 87.19 100 GLN A N 1
ATOM 767 C CA . GLN A 1 100 ? -1.319 -13.404 9.929 1.00 87.19 100 GLN A CA 1
ATOM 768 C C . GLN A 1 100 ? -1.150 -13.353 8.407 1.00 87.19 100 GLN A C 1
ATOM 770 O O . GLN A 1 100 ? -0.696 -14.319 7.800 1.00 87.19 100 GLN A O 1
ATOM 775 N N . ASP A 1 101 ? -1.584 -12.252 7.794 1.00 89.25 101 ASP A N 1
ATOM 776 C CA . ASP A 1 101 ? -1.463 -12.005 6.353 1.00 89.25 101 ASP A CA 1
ATOM 777 C C . ASP A 1 101 ? -0.885 -10.602 6.130 1.00 89.25 101 ASP A C 1
ATOM 779 O O . ASP A 1 101 ? -1.491 -9.601 6.518 1.00 89.25 101 ASP A O 1
ATOM 783 N N . ASP A 1 102 ? 0.288 -10.531 5.495 1.00 90.62 102 ASP A N 1
ATOM 784 C CA . ASP A 1 102 ? 0.987 -9.277 5.193 1.00 90.62 102 ASP A CA 1
ATOM 785 C C . ASP A 1 102 ? 0.094 -8.286 4.433 1.00 90.62 102 ASP A C 1
ATOM 787 O O . ASP A 1 102 ? 0.172 -7.086 4.678 1.00 90.62 102 ASP A O 1
ATOM 791 N N . ARG A 1 103 ? -0.807 -8.762 3.565 1.00 90.25 103 ARG A N 1
ATOM 792 C CA . ARG A 1 103 ? -1.699 -7.901 2.771 1.00 90.25 103 ARG A CA 1
ATOM 793 C C . ARG A 1 103 ? -2.735 -7.189 3.640 1.00 90.25 103 ARG A C 1
ATOM 795 O O . ARG A 1 103 ? -3.127 -6.064 3.337 1.00 90.25 103 ARG A O 1
ATOM 802 N N . VAL A 1 104 ? -3.167 -7.827 4.728 1.00 93.12 104 VAL A N 1
ATOM 803 C CA . VAL A 1 104 ? -4.110 -7.239 5.692 1.00 93.12 104 VAL A CA 1
ATOM 804 C C . VAL A 1 104 ? -3.433 -6.124 6.478 1.00 93.12 104 VAL A C 1
ATOM 806 O O . VAL A 1 104 ? -4.003 -5.041 6.612 1.00 93.12 104 VAL A O 1
ATOM 809 N N . ASP A 1 105 ? -2.203 -6.352 6.936 1.00 92.19 105 ASP A N 1
ATOM 810 C CA . ASP A 1 105 ? -1.428 -5.328 7.641 1.00 92.19 105 ASP A CA 1
ATOM 811 C C . ASP A 1 105 ? -1.057 -4.162 6.714 1.00 92.19 105 ASP A C 1
ATOM 813 O O . ASP A 1 105 ? -1.160 -3.004 7.113 1.00 92.19 105 ASP A O 1
ATOM 817 N N . GLN A 1 106 ? -0.733 -4.432 5.445 1.00 91.50 106 GLN A N 1
ATOM 818 C CA . GLN A 1 106 ? -0.518 -3.397 4.424 1.00 91.50 106 GLN A CA 1
ATOM 819 C C . GLN A 1 106 ? -1.758 -2.518 4.220 1.00 91.50 106 GLN A C 1
ATOM 821 O O . GLN A 1 106 ? -1.661 -1.288 4.237 1.00 91.50 106 GLN A O 1
ATOM 826 N N . ALA A 1 107 ? -2.934 -3.133 4.072 1.00 93.12 107 ALA A N 1
ATOM 827 C CA . ALA A 1 107 ? -4.193 -2.404 3.949 1.00 93.12 107 ALA A CA 1
ATOM 828 C C . ALA A 1 107 ? -4.482 -1.561 5.204 1.00 93.12 107 ALA A C 1
ATOM 830 O O . ALA A 1 107 ? -4.874 -0.396 5.103 1.00 93.12 107 ALA A O 1
ATOM 831 N N . ALA A 1 108 ? -4.221 -2.113 6.392 1.00 93.94 108 ALA A N 1
ATOM 832 C CA . ALA A 1 108 ? -4.379 -1.409 7.659 1.00 93.94 108 ALA A CA 1
ATOM 833 C C . ALA A 1 108 ? -3.448 -0.190 7.768 1.00 93.94 108 ALA A C 1
ATOM 835 O O . ALA A 1 108 ? -3.908 0.899 8.112 1.00 93.94 108 ALA A O 1
ATOM 836 N N . LEU A 1 109 ? -2.166 -0.343 7.413 1.00 92.69 109 LEU A N 1
ATOM 837 C CA . LEU A 1 109 ? -1.185 0.747 7.384 1.00 92.69 109 LEU A CA 1
ATOM 838 C C . LEU A 1 109 ? -1.644 1.889 6.475 1.00 92.69 109 LEU A C 1
ATOM 840 O O . LEU A 1 109 ? -1.617 3.052 6.880 1.00 92.69 109 LEU A O 1
ATOM 844 N N . ARG A 1 110 ? -2.135 1.568 5.273 1.00 90.88 110 ARG A N 1
ATOM 845 C CA . ARG A 1 110 ? -2.646 2.565 4.321 1.00 90.88 110 ARG A CA 1
ATOM 846 C C . ARG A 1 110 ? -3.832 3.350 4.874 1.00 90.88 110 ARG A C 1
ATOM 848 O O . ARG A 1 110 ? -3.893 4.563 4.652 1.00 90.88 110 ARG A O 1
ATOM 855 N N . ILE A 1 111 ? -4.729 2.700 5.619 1.00 93.94 111 ILE A N 1
ATOM 856 C CA . ILE A 1 111 ? -5.849 3.375 6.286 1.00 93.94 111 ILE A CA 1
ATOM 857 C C . ILE A 1 111 ? -5.350 4.228 7.460 1.00 93.94 111 ILE A C 1
ATOM 859 O O . ILE A 1 111 ? -5.691 5.408 7.540 1.00 93.94 111 ILE A O 1
ATOM 863 N N . TYR A 1 112 ? -4.522 3.680 8.356 1.00 93.56 112 TYR A N 1
ATOM 864 C CA . TYR A 1 112 ? -4.039 4.409 9.535 1.00 93.56 112 TYR A CA 1
ATOM 865 C C . TYR A 1 112 ? -3.195 5.631 9.170 1.00 93.56 112 TYR A C 1
ATOM 867 O O . TYR A 1 112 ? -3.346 6.675 9.808 1.00 93.56 112 TYR A O 1
ATOM 875 N N . ASN A 1 113 ? -2.382 5.543 8.112 1.00 87.88 113 ASN A N 1
ATOM 876 C CA . ASN A 1 113 ? -1.621 6.676 7.587 1.00 87.88 113 ASN A CA 1
ATOM 877 C C . ASN A 1 113 ? -2.551 7.800 7.104 1.00 87.88 113 ASN A C 1
ATOM 879 O O . ASN A 1 113 ? -2.342 8.961 7.457 1.00 87.88 113 ASN A O 1
ATOM 883 N N . ARG A 1 114 ? -3.628 7.463 6.380 1.00 88.94 114 ARG A N 1
ATOM 884 C CA . ARG A 1 114 ? -4.645 8.432 5.926 1.00 88.94 114 ARG A CA 1
ATOM 885 C C . ARG A 1 114 ? -5.457 9.021 7.086 1.00 88.94 114 ARG A C 1
ATOM 887 O O . ARG A 1 114 ? -5.764 10.209 7.080 1.00 88.94 114 ARG A O 1
ATOM 894 N N . GLN A 1 115 ? -5.737 8.232 8.126 1.00 89.94 115 GLN A N 1
ATOM 895 C CA . GLN A 1 115 ? -6.401 8.698 9.353 1.00 89.94 115 GLN A CA 1
ATOM 896 C C . GLN A 1 115 ? -5.480 9.478 10.309 1.00 89.94 115 GLN A C 1
ATOM 898 O O . GLN A 1 115 ? -5.946 9.902 11.367 1.00 89.94 115 GLN A O 1
ATOM 903 N N . LYS A 1 116 ? -4.185 9.632 9.991 1.00 88.50 116 LYS A N 1
ATOM 904 C CA . LYS A 1 116 ? -3.164 10.186 10.900 1.00 88.50 116 LYS A CA 1
ATOM 905 C C . LYS A 1 116 ? -3.095 9.455 12.257 1.00 88.50 116 LYS A C 1
ATOM 907 O O . LYS A 1 116 ? -2.707 10.022 13.276 1.00 88.50 116 LYS A O 1
ATOM 912 N N . GLN A 1 117 ? -3.461 8.170 12.297 1.00 91.00 117 GLN A N 1
ATOM 913 C CA . GLN A 1 117 ? -3.378 7.327 13.498 1.00 91.00 117 GLN A CA 1
ATOM 914 C C . GLN A 1 117 ? -1.981 6.700 13.615 1.00 91.00 117 GLN A C 1
ATOM 916 O O . GLN A 1 117 ? -1.820 5.483 13.536 1.00 91.00 117 GLN A O 1
ATOM 921 N N . HIS A 1 118 ? -0.963 7.543 13.810 1.00 90.56 118 HIS A N 1
ATOM 922 C CA . HIS A 1 118 ? 0.449 7.148 13.734 1.00 90.56 118 HIS A CA 1
ATOM 923 C C . HIS A 1 118 ? 0.845 6.035 14.711 1.00 90.56 118 HIS A C 1
ATOM 925 O O . HIS A 1 118 ? 1.599 5.151 14.331 1.00 90.56 118 HIS A O 1
ATOM 931 N N . LEU A 1 119 ? 0.306 6.019 15.935 1.00 92.31 119 LEU A N 1
ATOM 932 C CA . LEU A 1 119 ? 0.607 4.953 16.902 1.00 92.31 119 LEU A CA 1
ATOM 933 C C . LEU A 1 119 ? 0.129 3.581 16.415 1.00 92.31 119 LEU A C 1
ATOM 935 O O . LEU A 1 119 ? 0.884 2.619 16.460 1.00 92.31 119 LEU A O 1
ATOM 939 N N . LYS A 1 120 ? -1.090 3.499 15.867 1.00 93.19 120 LYS A N 1
ATOM 940 C CA . LYS A 1 120 ? -1.594 2.241 15.299 1.00 93.19 120 LYS A CA 1
ATOM 941 C C . LYS A 1 120 ? -0.826 1.834 14.050 1.00 93.19 120 LYS A C 1
ATOM 943 O O . LYS A 1 120 ? -0.615 0.643 13.837 1.00 93.19 120 LYS A O 1
ATOM 948 N N . ALA A 1 121 ? -0.413 2.807 13.235 1.00 92.25 121 ALA A N 1
ATOM 949 C CA . ALA A 1 121 ? 0.451 2.544 12.091 1.00 92.25 121 ALA A CA 1
ATOM 950 C C . ALA A 1 121 ? 1.790 1.944 12.551 1.00 92.25 121 ALA A C 1
ATOM 952 O O . ALA A 1 121 ? 2.192 0.910 12.038 1.00 92.25 121 ALA A O 1
ATOM 953 N N . ILE A 1 122 ? 2.419 2.516 13.582 1.00 92.50 122 ILE A N 1
ATOM 954 C CA . ILE A 1 122 ? 3.656 2.000 14.184 1.00 92.50 122 ILE A CA 1
ATOM 955 C C . ILE A 1 122 ? 3.460 0.592 14.760 1.00 92.50 122 ILE A C 1
ATOM 957 O O . ILE A 1 122 ? 4.268 -0.290 14.488 1.00 92.50 122 ILE A O 1
ATOM 961 N N . ASP A 1 123 ? 2.387 0.350 15.513 1.00 92.38 123 ASP A N 1
ATOM 962 C CA . ASP A 1 123 ? 2.112 -0.972 16.089 1.00 92.38 123 ASP A CA 1
ATOM 963 C C . ASP A 1 123 ? 1.933 -2.037 14.996 1.00 92.38 123 ASP A C 1
ATOM 965 O O . ASP A 1 123 ? 2.498 -3.129 15.078 1.00 92.38 123 ASP A O 1
ATOM 969 N N . THR A 1 124 ? 1.188 -1.694 13.941 1.00 92.50 124 THR A N 1
ATOM 970 C CA . THR A 1 124 ? 0.972 -2.570 12.779 1.00 92.50 124 THR A CA 1
ATOM 971 C C . THR A 1 124 ? 2.278 -2.801 12.018 1.00 92.50 124 THR A C 1
ATOM 973 O O . THR A 1 124 ? 2.564 -3.923 11.606 1.00 92.50 124 THR A O 1
ATOM 976 N N . LEU A 1 125 ? 3.107 -1.764 11.879 1.00 92.00 125 LEU A N 1
ATOM 977 C CA . LEU A 1 125 ? 4.406 -1.849 11.223 1.00 92.00 125 LEU A CA 1
ATOM 978 C C . LEU A 1 125 ? 5.359 -2.771 11.984 1.00 92.00 125 LEU A C 1
ATOM 980 O O . LEU A 1 125 ? 5.961 -3.653 11.384 1.00 92.00 125 LEU A O 1
ATOM 984 N N . ASN A 1 126 ? 5.448 -2.617 13.305 1.00 90.94 126 ASN A N 1
ATOM 985 C CA . ASN A 1 126 ? 6.273 -3.473 14.154 1.00 90.94 126 ASN A CA 1
ATOM 986 C C . ASN A 1 126 ? 5.831 -4.939 14.059 1.00 90.94 126 ASN A C 1
ATOM 988 O O . ASN A 1 126 ? 6.671 -5.835 13.997 1.00 90.94 126 ASN A O 1
ATOM 992 N N . ALA A 1 127 ? 4.518 -5.193 14.014 1.00 90.12 127 ALA A N 1
ATOM 993 C CA . ALA A 1 127 ? 3.985 -6.538 13.818 1.00 90.12 127 ALA A CA 1
ATOM 994 C C . ALA A 1 127 ? 4.341 -7.109 12.434 1.00 90.12 127 ALA A C 1
ATOM 996 O O . ALA A 1 127 ? 4.690 -8.285 12.342 1.00 90.12 127 ALA A O 1
ATOM 997 N N . LEU A 1 128 ? 4.288 -6.287 11.380 1.00 90.38 128 LEU A N 1
ATOM 998 C CA . LEU A 1 128 ? 4.683 -6.677 10.027 1.00 90.38 128 LEU A CA 1
ATOM 999 C C . LEU A 1 128 ? 6.182 -7.003 9.958 1.00 90.38 128 LEU A C 1
ATOM 1001 O O . LEU A 1 128 ? 6.541 -8.087 9.508 1.00 90.38 128 LEU A O 1
ATOM 1005 N N . VAL A 1 129 ? 7.039 -6.118 10.476 1.00 89.75 129 VAL A N 1
ATOM 1006 C CA . VAL A 1 129 ? 8.502 -6.290 10.501 1.00 89.75 129 VAL A CA 1
ATOM 1007 C C . VAL A 1 129 ? 8.912 -7.510 11.324 1.00 89.75 129 VAL A C 1
ATOM 1009 O O . VAL A 1 129 ? 9.791 -8.260 10.913 1.00 89.75 129 VAL A O 1
ATOM 1012 N N . ALA A 1 130 ? 8.241 -7.773 12.449 1.00 89.69 130 ALA A N 1
ATOM 1013 C CA . ALA A 1 130 ? 8.506 -8.962 13.258 1.00 89.69 130 ALA A CA 1
ATOM 1014 C C . ALA A 1 130 ? 8.234 -10.281 12.509 1.00 89.69 130 ALA A C 1
ATOM 1016 O O . ALA A 1 130 ? 8.764 -11.322 12.901 1.00 89.69 130 ALA A O 1
ATOM 1017 N N . ARG A 1 131 ? 7.402 -10.259 11.458 1.00 89.56 131 ARG A N 1
ATOM 1018 C CA . ARG A 1 131 ? 7.148 -11.421 10.591 1.00 89.56 131 ARG A CA 1
ATOM 1019 C C . ARG A 1 131 ? 8.008 -11.419 9.331 1.00 89.56 131 ARG A C 1
ATOM 1021 O O . ARG A 1 131 ? 8.428 -12.487 8.896 1.00 89.56 131 ARG A O 1
ATOM 1028 N N . ASN A 1 132 ? 8.198 -10.251 8.726 1.00 86.31 132 ASN A N 1
ATOM 1029 C CA . ASN A 1 132 ? 8.850 -10.069 7.439 1.00 86.31 132 ASN A CA 1
ATOM 1030 C C . ASN A 1 132 ? 9.531 -8.692 7.405 1.00 86.31 132 ASN A C 1
ATOM 1032 O O . ASN A 1 132 ? 8.917 -7.681 7.059 1.00 86.31 132 ASN A O 1
ATOM 1036 N N . ASP A 1 133 ? 10.804 -8.663 7.783 1.00 84.12 133 ASP A N 1
ATOM 1037 C CA . ASP A 1 133 ? 11.643 -7.462 7.807 1.00 84.12 133 ASP A CA 1
ATOM 1038 C C . ASP A 1 133 ? 11.992 -6.948 6.401 1.00 84.12 133 ASP A C 1
ATOM 1040 O O . ASP A 1 133 ? 12.183 -5.750 6.211 1.00 84.12 133 ASP A O 1
ATOM 1044 N N . ALA A 1 134 ? 11.981 -7.831 5.402 1.00 84.75 134 ALA A N 1
ATOM 1045 C CA . ALA A 1 134 ? 12.169 -7.511 3.991 1.00 84.75 134 ALA A CA 1
ATOM 1046 C C . ALA A 1 134 ? 10.872 -7.068 3.281 1.00 84.75 134 ALA A C 1
ATOM 1048 O O . ALA A 1 134 ? 10.815 -7.048 2.047 1.00 84.75 134 ALA A O 1
ATOM 1049 N N . ASN A 1 135 ? 9.799 -6.750 4.019 1.00 87.38 135 ASN A N 1
ATOM 1050 C CA . ASN A 1 135 ? 8.543 -6.348 3.396 1.00 87.38 135 ASN A CA 1
ATOM 1051 C C . ASN A 1 135 ? 8.672 -4.956 2.738 1.00 87.38 135 ASN A C 1
ATOM 1053 O O . ASN A 1 135 ? 8.934 -3.976 3.441 1.00 87.38 135 ASN A O 1
ATOM 1057 N N . PRO A 1 136 ? 8.394 -4.813 1.426 1.00 89.44 136 PRO A N 1
ATOM 1058 C CA . PRO A 1 136 ? 8.536 -3.534 0.728 1.00 89.44 136 PRO A CA 1
ATOM 1059 C C . PRO A 1 136 ? 7.675 -2.407 1.307 1.00 89.44 136 PRO A C 1
ATOM 1061 O O . PRO A 1 136 ? 8.027 -1.237 1.192 1.00 89.44 136 PRO A O 1
ATOM 1064 N N . TRP A 1 137 ? 6.550 -2.741 1.946 1.00 86.25 137 TRP A N 1
ATOM 1065 C CA . TRP A 1 137 ? 5.611 -1.765 2.504 1.00 86.25 137 TRP A CA 1
ATOM 1066 C C . TRP A 1 137 ? 6.089 -1.074 3.779 1.00 86.25 137 TRP A C 1
ATOM 1068 O O . TRP A 1 137 ? 5.495 -0.068 4.178 1.00 86.25 137 TRP A O 1
ATOM 1078 N N . LEU A 1 138 ? 7.185 -1.548 4.378 1.00 88.50 138 LEU A N 1
ATOM 1079 C CA . LEU A 1 138 ? 7.904 -0.797 5.406 1.00 88.50 138 LEU A CA 1
ATOM 1080 C C . LEU A 1 138 ? 8.267 0.600 4.885 1.00 88.50 138 LEU A C 1
ATOM 1082 O O . LEU A 1 138 ? 8.076 1.603 5.571 1.00 88.50 138 LEU A O 1
ATOM 1086 N N . TYR A 1 139 ? 8.688 0.665 3.627 1.00 88.81 139 TYR A N 1
ATOM 1087 C CA . TYR A 1 139 ? 9.221 1.857 2.999 1.00 88.81 139 TYR A CA 1
ATOM 1088 C C . TYR A 1 139 ? 8.232 3.043 2.919 1.00 88.81 139 TYR A C 1
ATOM 1090 O O . TYR A 1 139 ? 8.502 4.084 3.522 1.00 88.81 139 TYR A O 1
ATOM 1098 N N . PRO A 1 140 ? 7.050 2.929 2.274 1.00 88.94 140 PRO A N 1
ATOM 1099 C CA . PRO A 1 140 ? 6.065 4.011 2.252 1.00 88.94 140 PRO A CA 1
ATOM 1100 C C . PRO A 1 140 ? 5.592 4.405 3.656 1.00 88.94 140 PRO A C 1
ATOM 1102 O O . PRO A 1 140 ? 5.329 5.582 3.905 1.00 88.94 140 PRO A O 1
ATOM 1105 N N . CYS A 1 141 ? 5.529 3.465 4.607 1.00 89.38 141 CYS A N 1
ATOM 1106 C CA . CYS A 1 141 ? 5.190 3.797 5.989 1.00 89.38 141 CYS A CA 1
ATOM 1107 C C . CYS A 1 141 ? 6.252 4.700 6.636 1.00 89.38 141 CYS A C 1
ATOM 1109 O O . CYS A 1 141 ? 5.897 5.695 7.267 1.00 89.38 141 CYS A O 1
ATOM 1111 N N . LEU A 1 142 ? 7.540 4.404 6.447 1.00 90.56 142 LEU A N 1
ATOM 1112 C CA . LEU A 1 142 ? 8.637 5.243 6.942 1.00 90.56 142 LEU A CA 1
ATOM 1113 C C . LEU A 1 142 ? 8.599 6.645 6.326 1.00 90.56 142 LEU A C 1
ATOM 1115 O O . LEU A 1 142 ? 8.773 7.626 7.045 1.00 90.56 142 LEU A O 1
ATOM 1119 N N . VAL A 1 143 ? 8.281 6.756 5.034 1.00 89.75 143 VAL A N 1
ATOM 1120 C CA . VAL A 1 143 ? 8.094 8.046 4.347 1.00 89.75 143 VAL A CA 1
ATOM 1121 C C . VAL A 1 143 ? 6.957 8.858 4.984 1.00 89.75 143 VAL A C 1
ATOM 1123 O O . VAL A 1 143 ? 7.131 10.042 5.288 1.00 89.75 143 VAL A O 1
ATOM 1126 N N . HIS A 1 144 ? 5.813 8.226 5.270 1.00 88.31 144 HIS A N 1
ATOM 1127 C CA . HIS A 1 144 ? 4.702 8.873 5.978 1.00 88.31 144 HIS A CA 1
ATOM 1128 C C . HIS A 1 144 ? 5.078 9.321 7.399 1.00 88.31 144 HIS A C 1
ATOM 1130 O O . HIS A 1 144 ? 4.713 10.427 7.808 1.00 88.31 144 HIS A O 1
ATOM 1136 N N . LEU A 1 145 ? 5.803 8.488 8.152 1.00 88.88 145 LEU A N 1
ATOM 1137 C CA . LEU A 1 145 ? 6.242 8.801 9.515 1.00 88.88 145 LEU A CA 1
ATOM 1138 C C . LEU A 1 145 ? 7.279 9.932 9.530 1.00 88.88 145 LEU A C 1
ATOM 1140 O O . LEU A 1 145 ? 7.154 10.855 10.333 1.00 88.88 145 LEU A O 1
ATOM 1144 N N . GLN A 1 146 ? 8.242 9.919 8.606 1.00 88.94 146 GLN A N 1
ATOM 1145 C CA . GLN A 1 146 ? 9.226 10.993 8.449 1.00 88.94 146 GLN A CA 1
ATOM 1146 C C . GLN A 1 146 ? 8.540 12.326 8.147 1.00 88.94 146 GLN A C 1
ATOM 1148 O O . GLN A 1 146 ? 8.889 13.353 8.726 1.00 88.94 146 GLN A O 1
ATOM 1153 N N . ARG A 1 147 ? 7.517 12.319 7.287 1.00 85.44 147 ARG A N 1
ATOM 1154 C CA . ARG A 1 147 ? 6.722 13.515 6.995 1.00 85.44 147 ARG A CA 1
ATOM 1155 C C . ARG A 1 147 ? 5.958 14.019 8.223 1.00 85.44 147 ARG A C 1
ATOM 1157 O O . ARG A 1 147 ? 5.919 15.223 8.466 1.00 85.44 147 ARG A O 1
ATOM 1164 N N . ALA A 1 148 ? 5.373 13.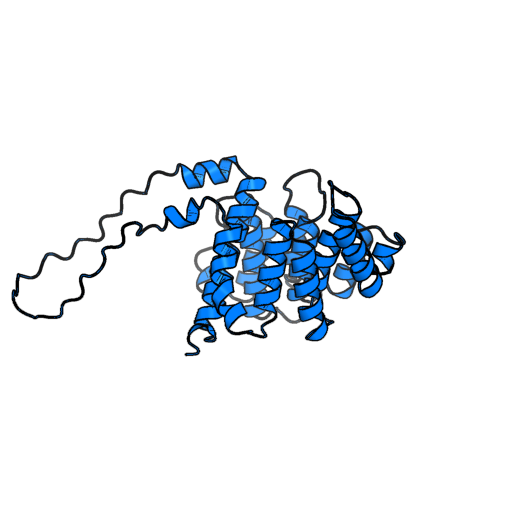115 9.006 1.00 83.44 148 ALA A N 1
ATOM 1165 C CA . ALA A 1 148 ? 4.721 13.481 10.263 1.00 83.44 148 ALA A CA 1
ATOM 1166 C C . ALA A 1 148 ? 5.722 14.067 11.281 1.00 83.44 148 ALA A C 1
ATOM 1168 O O . ALA A 1 148 ? 5.377 14.977 12.027 1.00 83.44 148 ALA A O 1
ATOM 1169 N N . ALA A 1 149 ? 6.975 13.598 11.277 1.00 84.00 149 ALA A N 1
ATOM 1170 C CA . ALA A 1 149 ? 8.036 14.136 12.126 1.00 84.00 149 ALA A CA 1
ATOM 1171 C C . ALA A 1 149 ? 8.522 15.530 11.688 1.00 84.00 149 ALA A C 1
ATOM 1173 O O . ALA A 1 149 ? 8.903 16.340 12.534 1.00 84.00 149 ALA A O 1
ATOM 1174 N N . THR A 1 150 ? 8.537 15.828 10.383 1.00 79.25 150 THR A N 1
ATOM 1175 C CA . THR A 1 150 ? 8.998 17.127 9.855 1.00 79.25 150 THR A CA 1
ATOM 1176 C C . THR A 1 150 ? 7.915 18.202 9.840 1.00 79.25 150 THR A C 1
ATOM 1178 O O . THR A 1 150 ? 8.246 19.386 9.858 1.00 79.25 150 THR A O 1
ATOM 1181 N N . SER A 1 151 ? 6.638 17.818 9.843 1.00 72.56 151 SER A N 1
ATOM 1182 C CA . SER A 1 151 ? 5.486 18.711 10.017 1.00 72.56 151 SER A CA 1
ATOM 1183 C C . SER A 1 151 ? 4.717 18.328 11.286 1.00 72.56 151 SER A C 1
ATOM 1185 O O . SER A 1 151 ? 3.687 17.658 11.189 1.00 72.56 151 SER A O 1
ATOM 1187 N N . PRO A 1 152 ? 5.220 18.707 12.479 1.00 62.44 152 PRO A N 1
ATOM 1188 C CA . PRO A 1 152 ? 4.592 18.377 13.751 1.00 62.44 152 PRO A CA 1
ATOM 1189 C C . PRO A 1 152 ? 3.338 19.236 13.968 1.00 62.44 152 PRO A C 1
ATOM 1191 O O . PRO A 1 152 ? 3.328 20.148 14.788 1.00 62.44 152 PRO A O 1
ATOM 1194 N N . ASP A 1 153 ? 2.273 18.965 13.219 1.00 60.56 153 ASP A N 1
ATOM 1195 C CA . ASP A 1 153 ? 0.932 19.464 13.531 1.00 60.56 153 ASP A CA 1
ATOM 1196 C C . ASP A 1 153 ? 0.535 18.913 14.915 1.00 60.56 153 ASP A C 1
ATOM 1198 O O . ASP A 1 153 ? 0.231 17.728 14.982 1.00 60.56 153 ASP A O 1
ATOM 1202 N N . ASP A 1 154 ? 0.571 19.697 16.004 1.00 64.44 154 ASP A N 1
ATOM 1203 C CA . ASP A 1 154 ? 0.088 19.361 17.371 1.00 64.44 154 ASP A CA 1
ATOM 1204 C C . ASP A 1 154 ? 0.168 17.863 17.778 1.00 64.44 154 ASP A C 1
ATOM 1206 O O . ASP A 1 154 ? -0.734 17.304 18.413 1.00 64.44 154 ASP A O 1
ATOM 1210 N N . LEU A 1 155 ? 1.246 17.167 17.397 1.00 81.31 155 LEU A N 1
ATOM 1211 C CA . LEU A 1 155 ? 1.384 15.735 17.649 1.00 81.31 155 LEU A CA 1
ATOM 1212 C C . LEU A 1 155 ? 1.696 15.540 19.135 1.00 81.31 155 LEU A C 1
ATOM 1214 O O . LEU A 1 155 ? 2.629 16.175 19.633 1.00 81.31 155 LEU A O 1
ATOM 1218 N N . PRO A 1 156 ? 1.008 14.630 19.848 1.00 86.75 156 PRO A N 1
ATOM 1219 C CA . PRO A 1 156 ? 1.349 14.328 21.232 1.00 86.75 156 PRO A CA 1
ATOM 1220 C C . PRO A 1 156 ? 2.813 13.889 21.356 1.00 86.75 156 PRO A C 1
ATOM 1222 O O . PRO A 1 156 ? 3.292 13.104 20.536 1.00 86.75 156 PRO A O 1
ATOM 1225 N N . GLU A 1 157 ? 3.506 14.321 22.410 1.00 85.75 157 GLU A N 1
ATOM 1226 C CA . GLU A 1 157 ? 4.928 14.015 22.654 1.00 85.75 157 GLU A CA 1
ATOM 1227 C C . GLU A 1 157 ? 5.231 12.506 22.598 1.00 85.75 157 GLU A C 1
ATOM 1229 O O . GLU A 1 157 ? 6.214 12.071 21.994 1.00 85.75 157 GLU A O 1
ATOM 1234 N N . ALA A 1 158 ? 4.330 11.683 23.143 1.00 87.69 158 ALA A N 1
ATOM 1235 C CA . ALA A 1 158 ? 4.429 10.226 23.073 1.00 87.69 158 ALA A CA 1
ATOM 1236 C C . ALA A 1 158 ? 4.422 9.695 21.625 1.00 87.69 158 ALA A C 1
ATOM 1238 O O .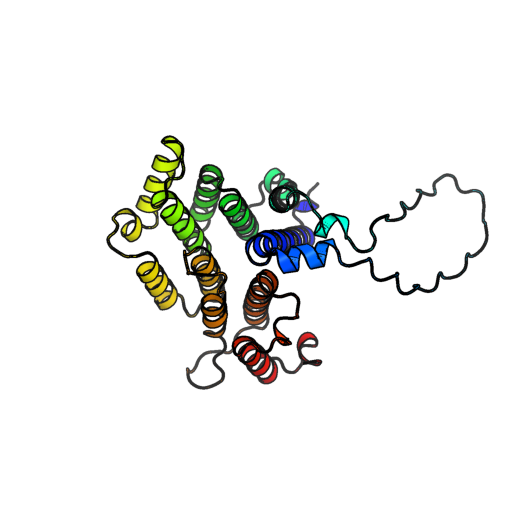 ALA A 1 158 ? 5.136 8.748 21.306 1.00 87.69 158 ALA A O 1
ATOM 1239 N N . THR A 1 159 ? 3.644 10.325 20.738 1.00 87.94 159 THR A N 1
ATOM 1240 C CA . THR A 1 159 ? 3.580 9.954 19.316 1.00 87.94 159 THR A CA 1
ATOM 1241 C C . THR A 1 159 ? 4.850 10.378 18.589 1.00 87.94 159 THR A C 1
ATOM 1243 O O . THR A 1 159 ? 5.405 9.580 17.841 1.00 87.94 159 THR A O 1
ATOM 1246 N N . GLN A 1 160 ? 5.360 11.583 18.858 1.00 87.81 160 GLN A N 1
ATOM 1247 C CA . GLN A 1 160 ? 6.628 12.048 18.287 1.00 87.81 160 GLN A CA 1
ATOM 1248 C C . GLN A 1 160 ? 7.791 11.133 18.692 1.00 87.81 160 GLN A C 1
ATOM 1250 O O . GLN A 1 160 ? 8.572 10.706 17.846 1.00 87.81 160 GLN A O 1
ATOM 1255 N N . THR A 1 161 ? 7.856 10.762 19.972 1.00 90.06 161 THR A N 1
ATOM 1256 C CA . THR A 1 161 ? 8.888 9.861 20.502 1.00 90.06 161 THR A CA 1
ATOM 1257 C C . THR A 1 161 ? 8.827 8.486 19.835 1.00 90.06 161 THR A C 1
ATOM 1259 O O . THR A 1 161 ? 9.859 7.941 19.444 1.00 90.06 161 THR A O 1
ATOM 1262 N N . ALA A 1 162 ? 7.622 7.933 19.661 1.00 91.81 162 ALA A N 1
ATOM 1263 C CA . ALA A 1 162 ? 7.432 6.662 18.969 1.00 91.81 162 ALA A CA 1
ATOM 1264 C C . ALA A 1 162 ? 7.868 6.735 17.495 1.00 91.81 162 ALA A C 1
ATOM 1266 O O . ALA A 1 162 ? 8.548 5.827 17.022 1.00 91.81 162 ALA A O 1
ATOM 1267 N N . ILE A 1 163 ? 7.532 7.824 16.792 1.00 90.38 163 ILE A N 1
ATOM 1268 C CA . ILE A 1 163 ? 7.943 8.055 15.400 1.00 90.38 163 ILE A CA 1
ATOM 1269 C C . ILE A 1 163 ? 9.471 8.104 15.285 1.00 90.38 163 ILE A C 1
ATOM 1271 O O . ILE A 1 163 ? 10.042 7.371 14.481 1.00 90.38 163 ILE A O 1
ATOM 1275 N N . VAL A 1 164 ? 10.136 8.923 16.107 1.00 89.31 164 VAL A N 1
ATOM 1276 C CA . VAL A 1 164 ? 11.603 9.063 16.093 1.00 89.31 164 VAL A CA 1
ATOM 1277 C C . VAL A 1 164 ? 12.282 7.725 16.362 1.00 89.31 164 VAL A C 1
ATOM 1279 O O . VAL A 1 164 ? 13.237 7.378 15.675 1.00 89.31 164 VAL A O 1
ATOM 1282 N N . LYS A 1 165 ? 11.768 6.945 17.318 1.00 91.88 165 LYS A N 1
ATOM 1283 C CA . LYS A 1 165 ? 12.309 5.619 17.619 1.00 91.88 165 LYS A CA 1
ATOM 1284 C C . LYS A 1 165 ? 12.230 4.681 16.409 1.00 91.88 165 LYS A C 1
ATOM 1286 O O . LYS A 1 165 ? 13.235 4.094 16.037 1.00 91.88 165 LYS A O 1
ATOM 1291 N N . VAL A 1 166 ? 11.064 4.573 15.773 1.00 92.38 166 VAL A N 1
ATOM 1292 C CA . VAL A 1 166 ? 10.866 3.693 14.604 1.00 92.38 166 VAL A CA 1
ATOM 1293 C C . VAL A 1 166 ? 11.739 4.119 13.426 1.00 92.38 166 VAL A C 1
ATOM 1295 O O . VAL A 1 166 ? 12.316 3.272 12.746 1.00 92.38 166 VAL A O 1
ATOM 1298 N N . LEU A 1 167 ? 11.866 5.428 13.194 1.00 90.81 167 LEU A N 1
ATOM 1299 C CA . LEU A 1 167 ? 12.759 5.960 12.168 1.00 90.81 167 LEU A CA 1
ATOM 1300 C C . LEU A 1 167 ? 14.219 5.636 12.481 1.00 90.81 167 LEU A C 1
ATOM 1302 O O . LEU A 1 167 ? 14.951 5.257 11.579 1.00 90.81 167 LEU A O 1
ATOM 1306 N N . HIS A 1 168 ? 14.647 5.734 13.738 1.00 91.12 168 HIS A N 1
ATOM 1307 C CA . HIS A 1 168 ? 16.001 5.356 14.129 1.00 91.12 168 HIS A CA 1
ATOM 1308 C C . HIS A 1 168 ? 16.267 3.857 13.919 1.00 91.12 168 HIS A C 1
ATOM 1310 O O . HIS A 1 168 ? 17.311 3.494 13.382 1.00 91.12 168 HIS A O 1
ATOM 1316 N N . ASP A 1 169 ? 15.305 3.005 14.285 1.00 90.94 169 ASP A N 1
ATOM 1317 C CA . ASP A 1 169 ? 15.438 1.546 14.221 1.00 90.94 169 ASP A CA 1
ATOM 1318 C C . ASP A 1 169 ? 15.454 1.018 12.769 1.00 90.94 169 ASP A C 1
ATOM 1320 O O . ASP A 1 169 ? 16.183 0.072 12.467 1.00 90.94 169 ASP A O 1
ATOM 1324 N N . HIS A 1 170 ? 14.680 1.624 11.857 1.00 89.19 170 HIS A N 1
ATOM 1325 C CA . HIS A 1 170 ? 14.474 1.097 10.495 1.00 89.19 170 HIS A CA 1
ATOM 1326 C C . HIS A 1 170 ? 14.957 2.003 9.354 1.00 89.19 170 HIS A C 1
ATOM 1328 O O . HIS A 1 170 ? 15.108 1.538 8.226 1.00 89.19 170 HIS A O 1
ATOM 1334 N N . ALA A 1 171 ? 15.208 3.284 9.615 1.00 87.56 171 ALA A N 1
ATOM 1335 C CA . ALA A 1 171 ? 15.676 4.258 8.630 1.00 87.56 171 ALA A CA 1
ATOM 1336 C C . ALA A 1 171 ? 16.640 5.282 9.264 1.00 87.56 171 ALA A C 1
ATOM 1338 O O . ALA A 1 171 ? 16.378 6.491 9.221 1.00 87.56 171 ALA A O 1
ATOM 1339 N N . PRO A 1 172 ? 17.768 4.838 9.853 1.00 87.88 172 PRO A N 1
ATOM 1340 C CA . PRO A 1 172 ? 18.658 5.711 10.623 1.00 87.88 172 PRO A CA 1
ATOM 1341 C C . PRO A 1 172 ? 19.161 6.905 9.802 1.00 87.88 172 PRO A C 1
ATOM 1343 O O . PRO A 1 172 ? 19.242 8.017 10.317 1.00 87.88 172 PRO A O 1
ATOM 1346 N N . GLN A 1 173 ? 19.388 6.700 8.503 1.00 86.31 173 GLN A N 1
ATOM 1347 C CA . GLN A 1 173 ? 19.815 7.727 7.547 1.00 86.31 173 GLN A CA 1
ATOM 1348 C C . GLN A 1 173 ? 18.796 8.881 7.431 1.00 86.31 173 GLN A C 1
ATOM 1350 O O . GLN A 1 173 ? 19.168 10.056 7.387 1.00 86.31 173 GLN A O 1
ATOM 1355 N N . LEU A 1 174 ? 17.495 8.556 7.442 1.00 83.69 174 LEU A N 1
ATOM 1356 C CA . LEU A 1 174 ? 16.410 9.543 7.470 1.00 83.69 174 LEU A CA 1
ATOM 1357 C C . LEU A 1 174 ? 16.265 10.189 8.852 1.00 83.69 174 LEU A C 1
ATOM 1359 O O . LEU A 1 174 ? 16.074 11.405 8.949 1.00 83.69 174 LEU A O 1
ATOM 1363 N N . SER A 1 175 ? 16.364 9.388 9.918 1.00 84.75 175 SER A N 1
ATOM 1364 C CA . SER A 1 175 ? 16.237 9.858 11.303 1.00 84.75 175 SER A CA 1
ATOM 1365 C C . SER A 1 175 ? 17.320 10.879 11.660 1.00 84.75 175 SER A C 1
ATOM 1367 O O . SER A 1 175 ? 17.037 11.896 12.292 1.00 84.75 175 SER A O 1
ATOM 1369 N N . ASN A 1 176 ? 18.555 10.632 11.223 1.00 83.94 176 ASN A N 1
ATOM 1370 C CA . ASN A 1 176 ? 19.708 11.498 11.465 1.00 83.94 176 ASN A CA 1
ATOM 1371 C C . ASN A 1 176 ? 19.772 12.692 10.500 1.00 83.94 176 ASN A C 1
ATOM 1373 O O . ASN A 1 176 ? 20.654 13.538 10.639 1.00 83.94 176 ASN A O 1
ATOM 1377 N N . ARG A 1 177 ? 18.836 12.784 9.540 1.00 80.62 177 ARG A N 1
ATOM 1378 C CA . ARG A 1 177 ? 18.819 13.791 8.466 1.00 80.62 177 ARG A CA 1
ATOM 1379 C C . ARG A 1 177 ? 20.096 13.780 7.614 1.00 80.62 177 ARG A C 1
ATOM 1381 O O . ARG A 1 177 ? 20.517 14.825 7.124 1.00 80.62 177 ARG A O 1
ATOM 1388 N N . GLU A 1 178 ? 20.706 12.607 7.453 1.00 81.06 178 GLU A N 1
ATOM 1389 C CA . GLU A 1 178 ? 21.902 12.412 6.623 1.00 81.06 178 GLU A CA 1
ATOM 1390 C C . GLU A 1 178 ? 21.556 12.481 5.132 1.00 81.06 178 GLU A C 1
ATOM 1392 O O . GLU A 1 178 ? 22.325 13.023 4.340 1.00 81.06 178 GLU A O 1
ATOM 1397 N N . ILE A 1 179 ? 20.369 11.988 4.766 1.00 86.00 179 ILE A N 1
ATOM 1398 C CA . ILE A 1 179 ? 19.841 11.998 3.398 1.00 86.00 179 ILE A CA 1
ATOM 1399 C C . ILE A 1 179 ? 18.466 12.670 3.341 1.00 86.00 179 ILE A C 1
ATOM 1401 O O . ILE A 1 179 ? 17.719 12.691 4.325 1.00 86.00 179 ILE A O 1
ATOM 1405 N N . SER A 1 180 ? 18.122 13.225 2.176 1.00 86.94 180 SER A N 1
ATOM 1406 C CA . SER A 1 180 ? 16.771 13.731 1.923 1.00 86.94 180 SER A CA 1
ATOM 1407 C C . SER A 1 180 ? 15.791 12.580 1.666 1.00 86.94 180 SER A C 1
ATOM 1409 O O . SER A 1 180 ? 16.194 11.453 1.372 1.00 86.94 180 SER A O 1
ATOM 1411 N N . LEU A 1 181 ? 14.489 12.861 1.760 1.00 86.56 181 LEU A N 1
ATOM 1412 C CA . LEU A 1 181 ? 13.444 11.867 1.496 1.00 86.56 181 LEU A CA 1
ATOM 1413 C C . LEU A 1 181 ? 13.477 11.387 0.035 1.00 86.56 181 LEU A C 1
ATOM 1415 O O . LEU A 1 181 ? 13.275 10.209 -0.246 1.00 86.56 181 LEU A O 1
ATOM 1419 N N . GLU A 1 182 ? 13.792 12.298 -0.883 1.00 87.25 182 GLU A N 1
ATOM 1420 C CA . GLU A 1 182 ? 13.940 12.033 -2.313 1.00 87.25 182 GLU A CA 1
ATOM 1421 C C . GLU A 1 182 ? 15.170 11.165 -2.593 1.00 87.25 182 GLU A C 1
ATOM 1423 O O . GLU A 1 182 ? 15.096 10.238 -3.398 1.00 87.25 182 GLU A O 1
ATOM 1428 N N . ALA A 1 183 ? 16.290 11.437 -1.911 1.00 89.81 183 ALA A N 1
ATOM 1429 C CA . ALA A 1 183 ? 17.506 10.637 -2.024 1.00 89.81 183 ALA A CA 1
ATOM 1430 C C . ALA A 1 183 ? 17.280 9.211 -1.506 1.00 89.81 183 ALA A C 1
ATOM 1432 O O . ALA A 1 183 ? 17.614 8.252 -2.199 1.00 89.81 183 ALA A O 1
ATOM 1433 N N . TYR A 1 184 ? 16.617 9.077 -0.352 1.00 89.81 184 TYR A N 1
ATOM 1434 C CA . TYR A 1 184 ? 16.224 7.779 0.192 1.00 89.81 184 TYR A CA 1
ATOM 1435 C C . TYR A 1 184 ? 15.383 6.989 -0.821 1.00 89.81 184 TYR A C 1
ATOM 1437 O O . TYR A 1 184 ? 15.622 5.796 -1.023 1.00 89.81 184 TYR A O 1
ATOM 1445 N N . LEU A 1 185 ? 14.408 7.637 -1.477 1.00 88.88 185 LEU A N 1
ATOM 1446 C CA . LEU A 1 185 ? 13.529 6.994 -2.467 1.00 88.88 185 LEU A CA 1
ATOM 1447 C C . LEU A 1 185 ? 14.288 6.573 -3.718 1.00 88.88 185 LEU A C 1
ATOM 1449 O O . LEU A 1 185 ? 14.067 5.474 -4.232 1.00 88.88 185 LEU A O 1
ATOM 1453 N N . ALA A 1 186 ? 15.191 7.424 -4.196 1.00 89.94 186 ALA A N 1
ATOM 1454 C CA . ALA A 1 186 ? 16.035 7.106 -5.334 1.00 89.94 186 ALA A CA 1
ATOM 1455 C C . ALA A 1 186 ? 16.914 5.876 -5.054 1.00 89.94 186 ALA A C 1
ATOM 1457 O O . ALA A 1 186 ? 17.008 5.001 -5.914 1.00 89.94 186 ALA A O 1
ATOM 1458 N N . GLU A 1 187 ? 17.507 5.771 -3.861 1.00 91.31 187 GLU A N 1
ATOM 1459 C CA . GLU A 1 187 ? 18.290 4.601 -3.442 1.00 91.31 187 GLU A CA 1
ATOM 1460 C C . GLU A 1 187 ? 17.444 3.326 -3.441 1.00 91.31 187 GLU A C 1
ATOM 1462 O O . GLU A 1 187 ? 17.783 2.370 -4.138 1.00 91.31 187 GLU A O 1
ATOM 1467 N N . PHE A 1 188 ? 16.283 3.345 -2.781 1.00 90.50 188 PHE A N 1
ATOM 1468 C CA . PHE A 1 188 ? 15.379 2.192 -2.726 1.00 90.50 188 PHE A CA 1
ATOM 1469 C C . PHE A 1 188 ? 14.936 1.717 -4.116 1.00 90.50 188 PHE A C 1
ATOM 1471 O O . PHE A 1 188 ? 14.927 0.523 -4.422 1.00 90.50 188 PHE A O 1
ATOM 1478 N N . VAL A 1 189 ? 14.599 2.660 -4.995 1.00 90.25 189 VAL A N 1
ATOM 1479 C CA . VAL A 1 189 ? 14.212 2.365 -6.376 1.00 90.25 189 VAL A CA 1
ATOM 1480 C C . VAL A 1 189 ? 15.397 1.852 -7.202 1.00 90.25 189 VAL A C 1
ATOM 1482 O O . VAL A 1 189 ? 15.198 1.051 -8.114 1.00 90.25 189 VAL A O 1
ATOM 1485 N N . ASN A 1 190 ? 16.626 2.280 -6.923 1.00 90.00 190 ASN A N 1
ATOM 1486 C CA . ASN A 1 190 ? 17.810 1.770 -7.613 1.00 90.00 190 ASN A CA 1
ATOM 1487 C C . ASN A 1 190 ? 18.159 0.346 -7.166 1.00 90.00 190 ASN A C 1
ATOM 1489 O O . ASN A 1 190 ? 18.477 -0.491 -8.011 1.00 90.00 190 ASN A O 1
ATOM 1493 N N . GLU A 1 191 ? 18.037 0.055 -5.872 1.00 89.69 191 GLU A N 1
ATOM 1494 C CA . GLU A 1 191 ? 18.293 -1.269 -5.301 1.00 89.69 191 GLU A CA 1
ATOM 1495 C C . GLU A 1 191 ? 17.227 -2.291 -5.716 1.00 89.69 191 GLU A C 1
ATOM 1497 O O . GLU A 1 191 ? 17.546 -3.414 -6.113 1.00 89.69 191 GLU A O 1
ATOM 1502 N N . HIS A 1 192 ? 15.953 -1.888 -5.690 1.00 88.00 192 HIS A N 1
ATOM 1503 C CA . HIS A 1 192 ? 14.817 -2.792 -5.876 1.00 88.00 192 HIS A CA 1
ATOM 1504 C C . HIS A 1 192 ? 13.994 -2.527 -7.139 1.00 88.00 192 HIS A C 1
ATOM 1506 O O . HIS A 1 192 ? 12.919 -3.109 -7.307 1.00 88.00 192 HIS A O 1
ATOM 1512 N N . GLY A 1 193 ? 14.499 -1.713 -8.071 1.00 79.94 193 GLY A N 1
ATOM 1513 C CA . GLY A 1 193 ? 13.792 -1.269 -9.285 1.00 79.94 193 GLY A CA 1
ATOM 1514 C C . GLY A 1 193 ? 13.414 -2.374 -10.271 1.00 79.94 193 GLY A C 1
ATOM 1515 O O . GLY A 1 193 ? 12.905 -2.110 -11.362 1.00 79.94 193 GLY A O 1
ATOM 1516 N N . THR A 1 194 ? 13.688 -3.622 -9.908 1.00 80.94 194 THR A N 1
ATOM 1517 C CA . THR A 1 194 ? 13.334 -4.812 -10.660 1.00 80.94 194 THR A CA 1
ATOM 1518 C C . THR A 1 194 ? 12.150 -5.585 -10.079 1.00 80.94 194 THR A C 1
ATOM 1520 O O . THR A 1 194 ? 11.527 -6.358 -10.806 1.00 80.94 194 THR A O 1
ATOM 1523 N N . SER A 1 195 ? 11.813 -5.366 -8.809 1.00 88.81 195 SER A N 1
ATOM 1524 C CA . SER A 1 195 ? 10.790 -6.117 -8.091 1.00 88.81 195 SER A CA 1
ATOM 1525 C C . SER A 1 195 ? 9.452 -5.386 -8.125 1.00 88.81 195 SER A C 1
ATOM 1527 O O . SER A 1 195 ? 9.336 -4.279 -7.607 1.00 88.81 195 SER A O 1
ATOM 1529 N N . VAL A 1 196 ? 8.404 -6.051 -8.620 1.00 90.44 196 VAL A N 1
ATOM 1530 C CA . VAL A 1 196 ? 7.047 -5.476 -8.683 1.00 90.44 196 VAL A CA 1
ATOM 1531 C C . VAL A 1 196 ? 6.535 -4.993 -7.314 1.00 90.44 196 VAL A C 1
ATOM 1533 O O . VAL A 1 196 ? 6.165 -3.824 -7.228 1.00 90.44 196 VAL A O 1
ATOM 1536 N N . PRO A 1 197 ? 6.603 -5.789 -6.226 1.00 90.00 197 PRO A N 1
ATOM 1537 C CA . PRO A 1 197 ? 6.193 -5.322 -4.897 1.00 90.00 197 PRO A CA 1
ATOM 1538 C C . PRO A 1 197 ? 6.920 -4.061 -4.403 1.00 90.00 197 PRO A C 1
ATOM 1540 O O . PRO A 1 197 ? 6.307 -3.190 -3.790 1.00 90.00 197 PRO A O 1
ATOM 1543 N N . HIS A 1 198 ? 8.218 -3.932 -4.695 1.00 91.69 198 HIS A N 1
ATOM 1544 C CA . HIS A 1 198 ? 9.006 -2.762 -4.306 1.00 91.69 198 HIS A CA 1
ATOM 1545 C C . HIS A 1 198 ? 8.656 -1.535 -5.145 1.00 91.69 198 HIS A C 1
ATOM 1547 O O . HIS A 1 198 ? 8.561 -0.437 -4.609 1.00 91.69 198 HIS A O 1
ATOM 1553 N N . LEU A 1 199 ? 8.380 -1.707 -6.438 1.00 91.88 199 LEU A N 1
ATOM 1554 C CA . LEU A 1 199 ? 7.921 -0.611 -7.291 1.00 91.88 199 LEU A CA 1
ATOM 1555 C C . LEU A 1 199 ? 6.536 -0.102 -6.885 1.00 91.88 199 LEU A C 1
ATOM 1557 O O . LEU A 1 199 ? 6.315 1.104 -6.905 1.00 91.88 199 LEU A O 1
ATOM 1561 N N . GLN A 1 200 ? 5.630 -0.986 -6.459 1.00 91.44 200 GLN A N 1
ATOM 1562 C CA . GLN A 1 200 ? 4.342 -0.575 -5.891 1.00 91.44 200 GLN A CA 1
ATOM 1563 C C . GLN A 1 200 ? 4.525 0.230 -4.601 1.00 91.44 200 GLN A C 1
ATOM 1565 O O . GLN A 1 200 ? 3.936 1.298 -4.450 1.00 91.44 200 GLN A O 1
ATOM 1570 N N . ALA A 1 201 ? 5.371 -0.255 -3.690 1.00 91.50 201 ALA A N 1
ATOM 1571 C CA . ALA A 1 201 ? 5.656 0.434 -2.436 1.00 91.50 201 ALA A CA 1
ATOM 1572 C C . ALA A 1 201 ? 6.325 1.801 -2.665 1.00 91.50 201 ALA A C 1
ATOM 1574 O O . ALA A 1 201 ? 5.973 2.781 -2.010 1.00 91.50 201 ALA A O 1
ATOM 1575 N N . ALA A 1 202 ? 7.242 1.888 -3.631 1.00 92.00 202 ALA A N 1
ATOM 1576 C CA . ALA A 1 202 ? 7.865 3.139 -4.044 1.00 92.00 202 ALA A CA 1
ATOM 1577 C C . ALA A 1 202 ? 6.865 4.097 -4.712 1.00 92.00 202 ALA A C 1
ATOM 1579 O O . ALA A 1 202 ? 6.913 5.294 -4.448 1.00 92.00 202 ALA A O 1
ATOM 1580 N N . ALA A 1 203 ? 5.924 3.595 -5.519 1.00 91.25 203 ALA A N 1
ATOM 1581 C CA . ALA A 1 203 ? 4.859 4.413 -6.097 1.00 91.25 203 ALA A CA 1
ATOM 1582 C C . ALA A 1 203 ? 3.954 5.014 -5.004 1.00 91.25 203 ALA A C 1
ATOM 1584 O O . ALA A 1 203 ? 3.691 6.215 -5.034 1.00 91.25 203 ALA A O 1
ATOM 1585 N N . GLU A 1 204 ? 3.548 4.233 -3.993 1.00 89.19 204 GLU A N 1
ATOM 1586 C CA . GLU A 1 204 ? 2.796 4.769 -2.842 1.00 89.19 204 GLU A CA 1
ATOM 1587 C C . GLU A 1 204 ? 3.639 5.792 -2.057 1.00 89.19 204 GLU A C 1
ATOM 1589 O O . GLU A 1 204 ? 3.135 6.844 -1.662 1.00 89.19 204 GLU A O 1
ATOM 1594 N N . ALA A 1 205 ? 4.938 5.530 -1.869 1.00 88.94 205 ALA A N 1
ATOM 1595 C CA . ALA A 1 205 ? 5.846 6.461 -1.204 1.00 88.94 205 ALA A CA 1
ATOM 1596 C C . ALA A 1 205 ? 5.953 7.799 -1.955 1.00 88.94 205 ALA A C 1
ATOM 1598 O O . ALA A 1 205 ? 5.932 8.851 -1.318 1.00 88.94 205 ALA A O 1
ATOM 1599 N N . ILE A 1 206 ? 5.988 7.780 -3.294 1.00 88.62 206 ILE A N 1
ATOM 1600 C CA . ILE A 1 206 ? 5.979 8.994 -4.124 1.00 88.62 206 ILE A CA 1
ATOM 1601 C C . ILE A 1 206 ? 4.727 9.826 -3.858 1.00 88.62 206 ILE A C 1
ATOM 1603 O O . ILE A 1 206 ? 4.824 11.034 -3.654 1.00 88.62 206 ILE A O 1
ATOM 1607 N N . LEU A 1 207 ? 3.556 9.191 -3.795 1.00 84.75 207 LEU A N 1
ATOM 1608 C CA . LEU A 1 207 ? 2.293 9.887 -3.524 1.00 84.75 207 LEU A CA 1
ATOM 1609 C C . LEU A 1 207 ? 2.210 10.488 -2.120 1.00 84.75 207 LEU A C 1
ATOM 1611 O O . LEU A 1 207 ? 1.398 11.391 -1.889 1.00 84.75 207 LEU A O 1
ATOM 1615 N N . ALA A 1 208 ? 2.984 9.946 -1.180 1.00 80.62 208 ALA A N 1
ATOM 1616 C CA . ALA A 1 208 ? 3.100 10.455 0.175 1.00 80.62 208 ALA A CA 1
ATOM 1617 C C . ALA A 1 208 ? 4.015 11.688 0.268 1.00 80.62 208 ALA A C 1
ATOM 1619 O O . ALA A 1 208 ? 3.914 12.435 1.251 1.00 80.62 208 ALA A O 1
ATOM 1620 N N . MET A 1 209 ? 4.877 11.929 -0.729 1.00 79.56 209 MET A N 1
ATOM 1621 C CA . MET A 1 209 ? 5.759 13.096 -0.770 1.00 79.56 209 MET A CA 1
ATOM 1622 C C . MET A 1 209 ? 4.974 14.391 -1.052 1.00 79.56 209 MET A C 1
ATOM 1624 O O . MET A 1 209 ? 3.912 14.365 -1.677 1.00 79.56 209 MET A O 1
ATOM 1628 N N . PRO A 1 210 ? 5.462 15.547 -0.573 1.00 58.50 210 PRO A N 1
ATOM 1629 C CA . PRO A 1 210 ? 4.885 16.847 -0.883 1.00 58.50 210 PRO A CA 1
ATOM 1630 C C . PRO A 1 210 ? 5.320 17.291 -2.287 1.00 58.50 210 PRO A C 1
ATOM 1632 O O . PRO A 1 210 ? 6.171 18.161 -2.435 1.00 58.50 210 PRO A O 1
ATOM 1635 N N . THR A 1 211 ? 4.763 16.691 -3.335 1.00 57.19 211 THR A N 1
ATOM 1636 C CA . THR A 1 211 ? 4.840 17.290 -4.670 1.00 57.19 211 THR A CA 1
ATOM 1637 C C . THR A 1 211 ? 3.833 18.435 -4.770 1.00 57.19 211 THR A C 1
ATOM 1639 O O . THR A 1 211 ? 2.716 18.364 -4.245 1.00 57.19 211 THR A O 1
ATOM 1642 N N . GLU A 1 212 ? 4.241 19.536 -5.405 1.00 42.44 212 GLU A N 1
ATOM 1643 C CA . GLU A 1 212 ? 3.328 20.614 -5.775 1.00 42.44 212 GLU A CA 1
ATOM 1644 C C . GLU A 1 212 ? 2.293 20.060 -6.760 1.00 42.44 212 GLU A C 1
ATOM 1646 O O . GLU A 1 212 ? 2.550 19.905 -7.949 1.00 42.44 212 GLU A O 1
ATOM 1651 N N . GLY A 1 213 ? 1.108 19.735 -6.251 1.00 49.88 213 GLY A N 1
ATOM 1652 C CA . GLY A 1 213 ? -0.007 19.288 -7.071 1.00 49.88 213 GLY A CA 1
ATOM 1653 C C . GLY A 1 213 ? -0.227 17.782 -7.048 1.00 49.88 213 GLY A C 1
ATOM 1654 O O . GLY A 1 213 ? 0.608 16.975 -6.659 1.00 49.88 213 GLY A O 1
ATOM 1655 N N . GLN A 1 214 ? -1.434 17.412 -7.450 1.00 63.59 214 GLN A N 1
ATOM 1656 C CA . GLN A 1 214 ? -1.984 16.057 -7.456 1.00 63.59 214 GLN A CA 1
ATOM 1657 C C . GLN A 1 214 ? -1.373 15.189 -8.564 1.00 63.59 214 GLN A C 1
ATOM 1659 O O . GLN A 1 214 ? -2.057 14.340 -9.129 1.00 63.59 214 GLN A O 1
ATOM 1664 N N . ASP A 1 215 ? -0.111 15.443 -8.899 1.00 80.25 215 ASP A N 1
ATOM 1665 C CA . ASP A 1 215 ? 0.582 14.800 -9.993 1.00 80.25 215 ASP A CA 1
ATOM 1666 C C . ASP A 1 215 ? 0.962 13.372 -9.601 1.00 80.25 215 ASP A C 1
ATOM 1668 O O . ASP A 1 215 ? 1.791 13.136 -8.719 1.00 80.25 215 ASP A O 1
ATOM 1672 N N . ILE A 1 216 ? 0.300 12.416 -10.247 1.00 86.00 216 ILE A N 1
ATOM 1673 C CA . ILE A 1 216 ? 0.567 10.985 -10.100 1.00 86.00 216 ILE A CA 1
ATOM 1674 C C . ILE A 1 216 ? 1.550 10.475 -11.160 1.00 86.00 216 ILE A C 1
ATOM 1676 O O . ILE A 1 216 ? 1.961 9.317 -11.092 1.00 86.00 216 ILE A O 1
ATOM 1680 N N . THR A 1 217 ? 1.944 11.320 -12.121 1.00 88.56 217 THR A N 1
ATOM 1681 C CA . THR A 1 217 ? 2.781 10.940 -13.268 1.00 88.56 217 THR A CA 1
ATOM 1682 C C . THR A 1 217 ? 4.085 10.266 -12.839 1.00 88.56 217 THR A C 1
ATOM 1684 O O . THR A 1 217 ? 4.356 9.179 -13.347 1.00 88.56 217 THR A O 1
ATOM 1687 N N . PRO A 1 218 ? 4.849 10.776 -11.847 1.00 89.44 218 PRO A N 1
ATOM 1688 C CA . PRO A 1 218 ? 6.095 10.122 -11.438 1.00 89.44 218 PRO A CA 1
ATOM 1689 C C . PRO A 1 218 ? 5.874 8.714 -10.864 1.00 89.44 218 PRO A C 1
ATOM 1691 O O . PRO A 1 218 ? 6.688 7.812 -11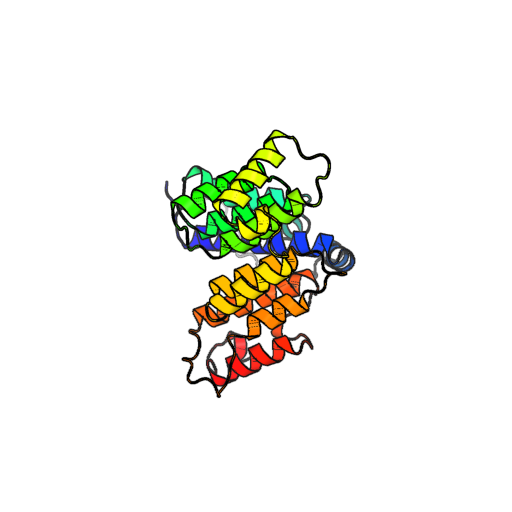.069 1.00 89.44 218 PRO A O 1
ATOM 1694 N N . ALA A 1 219 ? 4.754 8.501 -10.163 1.00 90.38 219 ALA A N 1
ATOM 1695 C CA . ALA A 1 219 ? 4.385 7.191 -9.634 1.00 90.38 219 ALA A CA 1
ATOM 1696 C C . ALA A 1 219 ? 3.963 6.232 -10.760 1.00 90.38 219 ALA A C 1
ATOM 1698 O O . ALA A 1 219 ? 4.353 5.066 -10.749 1.00 90.38 219 ALA A O 1
ATOM 1699 N N . LEU A 1 220 ? 3.219 6.719 -11.757 1.00 90.50 220 LEU A N 1
ATOM 1700 C CA . LEU A 1 220 ? 2.821 5.938 -12.929 1.00 90.50 220 LEU A CA 1
ATOM 1701 C C . LEU A 1 220 ? 4.020 5.548 -13.803 1.00 90.50 220 LEU A C 1
ATOM 1703 O O . LEU A 1 220 ? 4.155 4.382 -14.178 1.00 90.50 220 LEU A O 1
ATOM 1707 N N . GLU A 1 221 ? 4.924 6.487 -14.082 1.00 90.69 221 GLU A N 1
ATOM 1708 C CA . GLU A 1 221 ? 6.154 6.235 -14.840 1.00 90.69 221 GLU A CA 1
ATOM 1709 C C . GLU A 1 221 ? 7.016 5.164 -14.164 1.00 90.69 221 GLU A C 1
ATOM 1711 O O . GLU A 1 221 ? 7.519 4.255 -14.834 1.00 90.69 221 GLU A O 1
ATOM 1716 N N . LEU A 1 222 ? 7.123 5.197 -12.832 1.00 91.00 222 LEU A N 1
ATOM 1717 C CA . LEU A 1 222 ? 7.858 4.191 -12.068 1.00 91.00 222 LEU A CA 1
ATOM 1718 C C . LEU A 1 222 ? 7.334 2.766 -12.324 1.00 91.00 222 LEU A C 1
ATOM 1720 O O . LEU A 1 222 ? 8.133 1.835 -12.475 1.00 91.00 222 LEU A O 1
ATOM 1724 N N . LEU A 1 223 ? 6.013 2.592 -12.427 1.00 91.06 223 LEU A N 1
ATOM 1725 C CA . LEU A 1 223 ? 5.378 1.290 -12.667 1.00 91.06 223 LEU A CA 1
ATOM 1726 C C . LEU A 1 223 ? 5.632 0.744 -14.079 1.00 91.06 223 LEU A C 1
ATOM 1728 O O . LEU A 1 223 ? 5.468 -0.455 -14.299 1.00 91.06 223 LEU A O 1
ATOM 1732 N N . THR A 1 224 ? 6.079 1.580 -15.021 1.00 89.44 224 THR A N 1
ATOM 1733 C CA . THR A 1 224 ? 6.436 1.138 -16.380 1.00 89.44 224 THR A CA 1
ATOM 1734 C C . THR A 1 224 ? 7.851 0.579 -16.483 1.00 89.44 224 THR A C 1
ATOM 1736 O O . THR A 1 224 ? 8.152 -0.126 -17.444 1.00 89.44 224 THR A O 1
ATOM 1739 N N . ARG A 1 225 ? 8.727 0.816 -15.493 1.00 88.25 225 ARG A N 1
ATOM 1740 C CA . ARG A 1 225 ? 10.132 0.358 -15.529 1.00 88.25 225 ARG A CA 1
ATOM 1741 C C . ARG A 1 225 ? 10.309 -1.145 -15.791 1.00 88.25 225 ARG A C 1
ATOM 1743 O O . ARG A 1 225 ? 11.288 -1.500 -16.446 1.00 88.25 225 ARG A O 1
ATOM 1750 N N . PRO A 1 226 ? 9.438 -2.046 -15.300 1.00 86.44 226 PRO A N 1
ATOM 1751 C CA . PRO A 1 226 ? 9.524 -3.473 -15.610 1.00 86.44 226 PRO A CA 1
ATOM 1752 C C . PRO A 1 226 ? 9.023 -3.842 -17.009 1.00 86.44 226 PRO A C 1
ATOM 1754 O O . PRO A 1 226 ? 9.345 -4.927 -17.486 1.00 86.44 226 PRO A O 1
ATOM 1757 N N . LEU A 1 227 ? 8.252 -2.968 -17.663 1.00 84.06 227 LEU A N 1
ATOM 1758 C CA . LEU A 1 227 ? 7.602 -3.197 -18.958 1.00 84.06 227 LEU A CA 1
ATOM 1759 C C . LEU A 1 227 ? 8.570 -2.975 -20.133 1.00 84.06 227 LEU A C 1
ATOM 1761 O O . LEU A 1 227 ? 8.248 -2.312 -21.118 1.00 84.06 227 LEU A O 1
ATOM 1765 N N . VAL A 1 228 ? 9.791 -3.499 -20.021 1.00 75.56 228 VAL A N 1
ATOM 1766 C CA . VAL A 1 228 ? 10.809 -3.369 -21.069 1.00 75.56 228 VAL A CA 1
ATOM 1767 C C . VAL A 1 228 ? 10.546 -4.409 -22.147 1.00 75.56 228 VAL A C 1
ATOM 1769 O O . VAL A 1 228 ? 10.485 -5.600 -21.849 1.00 75.56 228 VAL A O 1
ATOM 1772 N N . THR A 1 229 ? 10.426 -3.960 -23.393 1.00 59.50 229 THR A N 1
ATOM 1773 C CA . THR A 1 229 ? 9.990 -4.818 -24.493 1.00 59.50 229 THR A CA 1
ATOM 1774 C C . THR A 1 229 ? 11.106 -5.557 -25.225 1.00 59.50 229 THR A C 1
ATOM 1776 O O . THR A 1 229 ? 10.779 -6.594 -25.777 1.00 59.50 229 THR A O 1
ATOM 1779 N N . GLU A 1 230 ? 12.397 -5.154 -25.229 1.00 54.16 230 GLU A N 1
ATOM 1780 C CA . GLU A 1 230 ? 13.381 -5.952 -26.013 1.00 54.16 230 GLU A CA 1
ATOM 1781 C C . GLU A 1 230 ? 14.913 -5.779 -25.821 1.00 54.16 230 GLU A C 1
ATOM 1783 O O . GLU A 1 230 ? 15.663 -6.407 -26.560 1.00 54.16 230 GLU A O 1
ATOM 1788 N N . SER A 1 231 ? 15.462 -5.024 -24.856 1.00 50.91 231 SER A N 1
ATOM 1789 C CA . SER A 1 231 ? 16.925 -4.730 -24.865 1.00 50.91 231 SER A CA 1
ATOM 1790 C C . SER A 1 231 ? 17.771 -5.190 -23.670 1.00 50.91 231 SER A C 1
ATOM 1792 O O . SER A 1 231 ? 18.991 -5.046 -23.710 1.00 50.91 231 SER A O 1
ATOM 1794 N N . THR A 1 232 ? 17.189 -5.755 -22.608 1.00 55.88 232 THR A N 1
ATOM 1795 C CA . THR A 1 232 ? 17.909 -5.941 -21.326 1.00 55.88 232 THR A CA 1
ATOM 1796 C C . THR A 1 232 ? 18.197 -7.392 -20.929 1.00 55.88 232 THR A C 1
ATOM 1798 O O . THR A 1 232 ? 18.670 -7.631 -19.821 1.00 55.88 232 THR A O 1
ATOM 1801 N N . GLY A 1 233 ? 17.933 -8.378 -21.801 1.00 58.28 233 GLY A N 1
ATOM 1802 C CA . GLY A 1 233 ? 18.145 -9.804 -21.482 1.00 58.28 233 GLY A CA 1
ATOM 1803 C C . GLY A 1 233 ? 17.267 -10.316 -20.331 1.00 58.28 233 GLY A C 1
ATOM 1804 O O . GLY A 1 233 ? 17.553 -11.345 -19.720 1.00 58.28 233 GLY A O 1
ATOM 1805 N N . ARG A 1 234 ? 16.211 -9.568 -20.006 1.00 67.75 234 ARG A N 1
ATOM 1806 C CA . ARG A 1 234 ? 15.345 -9.797 -18.859 1.00 67.75 234 ARG A CA 1
ATOM 1807 C C . ARG A 1 234 ? 14.197 -10.722 -19.242 1.00 67.75 234 ARG A C 1
ATOM 1809 O O . ARG A 1 234 ? 13.654 -10.611 -20.337 1.00 67.75 234 ARG A O 1
ATOM 1816 N N . GLN A 1 235 ? 13.839 -11.636 -18.343 1.00 73.00 235 GLN A N 1
ATOM 1817 C CA . GLN A 1 235 ? 12.666 -12.483 -18.548 1.00 73.00 235 GLN A CA 1
ATOM 1818 C C . GLN A 1 235 ? 11.400 -11.613 -18.579 1.00 73.00 235 GLN A C 1
ATOM 1820 O O . GLN A 1 235 ? 11.316 -10.657 -17.799 1.00 73.00 235 GLN A O 1
ATOM 1825 N N . PRO A 1 236 ? 10.434 -11.922 -19.461 1.00 83.19 236 PRO A N 1
ATOM 1826 C CA . PRO A 1 236 ? 9.143 -11.254 -19.443 1.00 83.19 236 PRO A CA 1
ATOM 1827 C C . PRO A 1 236 ? 8.451 -11.500 -18.098 1.00 83.19 236 PRO A C 1
ATOM 1829 O O . PRO A 1 236 ? 8.635 -12.546 -17.471 1.00 83.19 236 PRO A O 1
ATOM 1832 N N . LEU A 1 237 ? 7.660 -10.525 -17.657 1.00 87.62 237 LEU A N 1
ATOM 1833 C CA . LEU A 1 237 ? 6.862 -10.625 -16.444 1.00 87.62 237 LEU A CA 1
ATOM 1834 C C . LEU A 1 237 ? 5.882 -11.791 -16.558 1.00 87.62 237 LEU A C 1
ATOM 1836 O O . LEU A 1 237 ? 5.344 -12.078 -17.630 1.00 87.62 237 LEU A O 1
ATOM 1840 N N . SER A 1 238 ? 5.585 -12.423 -15.428 1.00 90.00 238 SER A N 1
ATOM 1841 C CA . SER A 1 238 ? 4.412 -13.287 -15.340 1.00 90.00 238 SER A CA 1
ATOM 1842 C C . SER A 1 238 ? 3.127 -12.465 -15.502 1.00 90.00 238 SER A C 1
ATOM 1844 O O . SER A 1 238 ? 3.079 -11.275 -15.178 1.00 90.00 238 SER A O 1
ATOM 1846 N N . LEU A 1 239 ? 2.041 -13.112 -15.939 1.00 87.44 239 LEU A N 1
ATOM 1847 C CA . LEU A 1 239 ? 0.730 -12.459 -16.021 1.00 87.44 239 LEU A CA 1
ATOM 1848 C C . LEU A 1 239 ? 0.300 -11.881 -14.661 1.00 87.44 239 LEU A C 1
ATOM 1850 O O . LEU A 1 239 ? -0.263 -10.794 -14.604 1.00 87.44 239 LEU A O 1
ATOM 1854 N N . SER A 1 240 ? 0.602 -12.571 -13.558 1.00 89.00 240 SER A N 1
ATOM 1855 C CA . SER A 1 240 ? 0.313 -12.087 -12.203 1.00 89.00 240 SER A CA 1
ATOM 1856 C C . SER A 1 240 ? 1.061 -10.803 -11.856 1.00 89.00 240 SER A C 1
ATOM 1858 O O . SER A 1 240 ? 0.457 -9.881 -11.310 1.00 89.00 240 SER A O 1
ATOM 1860 N N . GLU A 1 241 ? 2.351 -10.716 -12.177 1.00 89.81 241 GLU A N 1
ATOM 1861 C CA . GLU A 1 241 ? 3.164 -9.520 -11.923 1.00 89.81 241 GLU A CA 1
ATOM 1862 C C . GLU A 1 241 ? 2.695 -8.346 -12.779 1.00 89.81 241 GLU A C 1
ATOM 1864 O O . GLU A 1 241 ? 2.519 -7.238 -12.273 1.00 89.81 241 GLU A O 1
ATOM 1869 N N . PHE A 1 242 ? 2.416 -8.606 -14.056 1.00 91.12 242 PHE A N 1
ATOM 1870 C CA . PHE A 1 242 ? 1.872 -7.606 -14.961 1.00 91.12 242 PHE A CA 1
ATOM 1871 C C . PHE A 1 242 ? 0.512 -7.077 -14.479 1.00 91.12 242 PHE A C 1
ATOM 1873 O O . PHE A 1 242 ? 0.331 -5.867 -14.360 1.00 91.12 242 PHE A O 1
ATOM 1880 N N . MET A 1 243 ? -0.424 -7.964 -14.119 1.00 89.44 243 MET A N 1
ATOM 1881 C CA . MET A 1 243 ? -1.737 -7.561 -13.599 1.00 89.44 243 MET A CA 1
ATOM 1882 C C . MET A 1 243 ? -1.630 -6.807 -12.275 1.00 89.44 243 MET A C 1
ATOM 1884 O O . MET A 1 243 ? -2.452 -5.940 -11.994 1.00 89.44 243 MET A O 1
ATOM 1888 N N . THR A 1 244 ? -0.615 -7.112 -11.470 1.00 90.25 244 THR A N 1
ATOM 1889 C CA . THR A 1 244 ? -0.332 -6.400 -10.222 1.00 90.25 244 THR A CA 1
ATOM 1890 C C . THR A 1 244 ? 0.102 -4.958 -10.499 1.00 90.25 244 THR A C 1
ATOM 1892 O O . THR A 1 244 ? -0.469 -4.038 -9.918 1.00 90.25 244 THR A O 1
ATOM 1895 N N . LEU A 1 245 ? 1.021 -4.741 -11.449 1.00 91.44 245 LEU A N 1
ATOM 1896 C CA . LEU A 1 245 ? 1.411 -3.396 -11.894 1.00 91.44 245 LEU A CA 1
ATOM 1897 C C . LEU A 1 245 ? 0.238 -2.635 -12.520 1.00 91.44 245 LEU A C 1
ATOM 1899 O O . LEU A 1 245 ? 0.012 -1.478 -12.175 1.00 91.44 245 LEU A O 1
ATOM 1903 N N . TYR A 1 246 ? -0.514 -3.290 -13.409 1.00 91.06 246 TYR A N 1
ATOM 1904 C CA . TYR A 1 246 ? -1.656 -2.681 -14.087 1.00 91.06 246 TYR A CA 1
ATOM 1905 C C . TYR A 1 246 ? -2.723 -2.237 -13.087 1.00 91.06 246 TYR A C 1
ATOM 1907 O O . TYR A 1 246 ? -3.159 -1.093 -13.140 1.00 91.06 246 TYR A O 1
ATOM 1915 N N . ARG A 1 247 ? -3.101 -3.101 -12.135 1.00 90.31 247 ARG A N 1
ATOM 1916 C CA . ARG A 1 247 ? -4.072 -2.744 -11.092 1.00 90.31 247 ARG A CA 1
ATOM 1917 C C . ARG A 1 247 ? -3.596 -1.559 -10.269 1.00 90.31 247 ARG A C 1
ATOM 1919 O O . ARG A 1 247 ? -4.395 -0.678 -9.995 1.00 90.31 247 ARG A O 1
ATOM 1926 N N . THR A 1 248 ? -2.314 -1.506 -9.906 1.00 90.56 248 THR A N 1
ATOM 1927 C CA . THR A 1 248 ? -1.781 -0.334 -9.205 1.00 90.56 248 THR A CA 1
ATOM 1928 C C . THR A 1 248 ? -1.895 0.916 -10.068 1.00 90.56 248 THR A C 1
ATOM 1930 O O . THR A 1 248 ? -2.471 1.894 -9.607 1.00 90.56 248 THR A O 1
ATOM 1933 N N . ALA A 1 249 ? -1.454 0.883 -11.325 1.00 91.38 249 ALA A N 1
ATOM 1934 C CA . ALA A 1 249 ? -1.573 2.028 -12.227 1.00 91.38 249 ALA A CA 1
ATOM 1935 C C . ALA A 1 249 ? -3.035 2.486 -12.402 1.00 91.38 249 ALA A C 1
ATOM 1937 O O . ALA A 1 249 ? -3.324 3.673 -12.279 1.00 91.38 249 ALA A O 1
ATOM 1938 N N . ASP A 1 250 ? -3.966 1.548 -12.580 1.00 90.44 250 ASP A N 1
ATOM 1939 C CA . ASP A 1 250 ? -5.401 1.824 -12.699 1.00 90.44 250 ASP A CA 1
ATOM 1940 C C . ASP A 1 250 ? -5.980 2.433 -11.412 1.00 90.44 250 ASP A C 1
ATOM 1942 O O . ASP A 1 250 ? -6.696 3.430 -11.469 1.00 90.44 250 ASP A O 1
ATOM 1946 N N . THR A 1 251 ? -5.605 1.917 -10.233 1.00 89.25 251 THR A N 1
ATOM 1947 C CA . THR A 1 251 ? -6.029 2.508 -8.951 1.00 89.25 251 THR A CA 1
ATOM 1948 C C . THR A 1 251 ? -5.490 3.922 -8.756 1.00 89.25 251 THR A C 1
ATOM 1950 O O . THR A 1 251 ? -6.226 4.780 -8.273 1.00 89.25 251 THR A O 1
ATOM 1953 N N . LEU A 1 252 ? -4.245 4.190 -9.167 1.00 89.31 252 LEU A N 1
ATOM 1954 C CA . LEU A 1 252 ? -3.649 5.523 -9.107 1.00 89.31 252 LEU A CA 1
ATOM 1955 C C . LEU A 1 252 ? -4.374 6.488 -10.042 1.00 89.31 252 LEU A C 1
ATOM 1957 O O . LEU A 1 252 ? -4.809 7.552 -9.596 1.00 89.31 252 LEU A O 1
ATOM 1961 N N . HIS A 1 253 ? -4.576 6.083 -11.298 1.00 89.56 253 HIS A N 1
ATOM 1962 C CA . HIS A 1 253 ? -5.330 6.838 -12.300 1.00 89.56 253 HIS A CA 1
ATOM 1963 C C . HIS A 1 253 ? -6.739 7.172 -11.812 1.00 89.56 253 HIS A C 1
ATOM 1965 O O . HIS A 1 253 ? -7.176 8.322 -11.868 1.00 89.56 253 HIS A O 1
ATOM 1971 N N . ALA A 1 254 ? -7.423 6.194 -11.213 1.00 88.00 254 ALA A N 1
ATOM 1972 C CA . ALA A 1 254 ? -8.757 6.382 -10.666 1.00 88.00 254 ALA A CA 1
ATOM 1973 C C . ALA A 1 254 ? -8.808 7.459 -9.566 1.00 88.00 254 ALA A C 1
ATOM 1975 O O . ALA A 1 254 ? -9.853 8.078 -9.370 1.00 88.00 254 ALA A O 1
ATOM 1976 N N . THR A 1 255 ? -7.710 7.764 -8.866 1.00 86.31 255 THR A N 1
ATOM 1977 C CA . THR A 1 255 ? -7.716 8.863 -7.882 1.00 86.31 255 THR A CA 1
ATOM 1978 C C . THR A 1 255 ? -7.807 10.253 -8.521 1.00 86.31 255 THR A C 1
ATOM 1980 O O . THR A 1 255 ? -8.274 11.191 -7.869 1.00 86.31 255 THR A O 1
ATOM 1983 N N . VAL A 1 256 ? -7.407 10.402 -9.790 1.00 85.94 256 VAL A N 1
ATOM 1984 C CA . VAL A 1 256 ? -7.348 11.699 -10.489 1.00 85.94 256 VAL A CA 1
ATOM 1985 C C . VAL A 1 256 ? -8.252 11.795 -11.716 1.00 85.94 256 VAL A C 1
ATOM 1987 O O . VAL A 1 256 ? -8.494 12.903 -12.195 1.00 85.94 256 VAL A O 1
ATOM 1990 N N . ALA A 1 257 ? -8.773 10.675 -12.208 1.00 85.19 257 ALA A N 1
ATOM 1991 C CA . ALA A 1 257 ? -9.606 10.609 -13.397 1.00 85.19 257 ALA A CA 1
ATOM 1992 C C . ALA A 1 257 ? -10.720 9.559 -13.253 1.00 85.19 257 ALA A C 1
ATOM 1994 O O . ALA A 1 257 ? -10.685 8.697 -12.373 1.00 85.19 257 ALA A O 1
ATOM 1995 N N . SER A 1 258 ? -11.758 9.678 -14.085 1.00 76.62 258 SER A N 1
ATOM 1996 C CA . SER A 1 258 ? -12.936 8.795 -14.085 1.00 76.62 258 SER A CA 1
ATOM 1997 C C . SER A 1 258 ? -13.000 7.856 -15.291 1.00 76.62 258 SER A C 1
ATOM 1999 O O . SER A 1 258 ? -13.852 6.967 -15.329 1.00 76.62 258 SER A O 1
ATOM 2001 N N . ASP A 1 259 ? -12.130 8.051 -16.278 1.00 82.12 259 ASP A N 1
ATOM 2002 C CA . ASP A 1 259 ? -11.973 7.160 -17.416 1.00 82.12 259 ASP A CA 1
ATOM 2003 C C . ASP A 1 259 ? -11.100 5.948 -17.061 1.00 82.12 259 ASP A C 1
ATOM 2005 O O . ASP A 1 259 ? -10.419 5.896 -16.039 1.00 82.12 259 ASP A O 1
ATOM 2009 N N . ASN A 1 260 ? -11.170 4.923 -17.907 1.00 82.88 260 ASN A N 1
ATOM 2010 C CA . ASN A 1 260 ? -10.353 3.726 -17.751 1.00 82.88 260 ASN A CA 1
ATOM 2011 C C . ASN A 1 260 ? -8.894 4.061 -18.089 1.00 82.88 260 ASN A C 1
ATOM 2013 O O . ASN A 1 260 ? -8.653 4.633 -19.152 1.00 82.88 260 ASN A O 1
ATOM 2017 N N . PHE A 1 261 ? -7.940 3.644 -17.249 1.00 86.81 261 PHE A N 1
ATOM 2018 C CA . PHE A 1 261 ? -6.517 3.935 -17.451 1.00 86.81 261 PHE A CA 1
ATOM 2019 C C . PHE A 1 261 ? -6.010 3.517 -18.838 1.00 86.81 261 PHE A C 1
ATOM 2021 O O . PHE A 1 261 ? -5.329 4.287 -19.498 1.00 86.81 261 PHE A O 1
ATOM 2028 N N . LEU A 1 262 ? -6.404 2.348 -19.350 1.00 85.88 262 LEU A N 1
ATOM 2029 C CA . LEU A 1 262 ? -5.966 1.869 -20.672 1.00 85.88 262 LEU A CA 1
ATOM 2030 C C . LEU A 1 262 ? -6.653 2.593 -21.839 1.00 85.88 262 LEU A C 1
ATOM 2032 O O . LEU A 1 262 ? -6.258 2.423 -22.986 1.00 85.88 262 LEU A O 1
ATOM 2036 N N . LYS A 1 263 ? -7.697 3.381 -21.572 1.00 83.12 263 LYS A N 1
ATOM 2037 C CA . LYS A 1 263 ? -8.353 4.244 -22.567 1.00 83.12 263 LYS A CA 1
ATOM 2038 C C . LYS A 1 263 ? -7.936 5.705 -22.433 1.00 83.12 263 LYS A C 1
ATOM 2040 O O . LYS A 1 263 ? -8.403 6.527 -23.221 1.00 83.12 263 LYS A O 1
ATOM 2045 N N . SER A 1 264 ? -7.110 6.026 -21.439 1.00 82.19 264 SER A N 1
ATOM 2046 C CA . SER A 1 264 ? -6.613 7.376 -21.240 1.00 82.19 264 SER A CA 1
ATOM 2047 C C . SER A 1 264 ? -5.604 7.727 -22.339 1.00 82.19 264 SER A C 1
ATOM 2049 O O . SER A 1 264 ? -4.987 6.863 -22.967 1.00 82.19 264 SER A O 1
ATOM 2051 N N . ASN A 1 265 ? -5.414 9.025 -22.571 1.00 78.44 265 ASN A N 1
ATOM 2052 C CA . ASN A 1 265 ? -4.381 9.523 -23.485 1.00 78.44 265 ASN A CA 1
ATOM 2053 C C . ASN A 1 265 ? -2.995 9.596 -22.817 1.00 78.44 265 ASN A C 1
ATOM 2055 O O . ASN A 1 265 ? -2.102 10.271 -23.331 1.00 78.44 265 ASN A O 1
ATOM 2059 N N . GLU A 1 266 ? -2.806 8.955 -21.661 1.00 81.94 266 GLU A N 1
ATOM 2060 C CA . GLU A 1 266 ? -1.531 8.994 -20.959 1.00 81.94 266 GLU A CA 1
ATOM 2061 C C . GLU A 1 266 ? -0.478 8.148 -21.690 1.00 81.94 266 GLU A C 1
ATOM 2063 O O . GLU A 1 266 ? -0.749 7.008 -22.083 1.00 81.94 266 GLU A O 1
ATOM 2068 N N . PRO A 1 267 ? 0.759 8.652 -21.848 1.00 85.62 267 PRO A N 1
ATOM 2069 C CA . PRO A 1 267 ? 1.828 7.895 -22.501 1.00 85.62 267 PRO A CA 1
ATOM 2070 C C . PRO A 1 267 ? 2.138 6.595 -21.746 1.00 85.62 267 PRO A C 1
ATOM 2072 O O . PRO A 1 267 ? 2.436 5.570 -22.356 1.00 85.62 267 PRO A O 1
ATOM 2075 N N . VAL A 1 268 ? 1.987 6.613 -20.419 1.00 87.81 268 VAL A N 1
ATOM 2076 C CA . VAL A 1 268 ? 2.142 5.451 -19.538 1.00 87.81 268 VAL A CA 1
ATOM 2077 C C . VAL A 1 268 ? 1.174 4.328 -19.932 1.00 87.81 268 VAL A C 1
ATOM 2079 O O . VAL A 1 268 ? 1.593 3.175 -20.030 1.00 87.81 268 VAL A O 1
ATOM 2082 N N . ALA A 1 269 ? -0.089 4.641 -20.244 1.00 88.19 269 ALA A N 1
ATOM 2083 C CA . ALA A 1 269 ? -1.082 3.645 -20.650 1.00 88.19 269 ALA A CA 1
ATOM 2084 C C . ALA A 1 269 ? -0.667 2.899 -21.931 1.00 88.19 269 ALA A C 1
ATOM 2086 O O . ALA A 1 269 ? -0.824 1.680 -22.024 1.00 88.19 269 ALA A O 1
ATOM 2087 N N . GLN A 1 270 ? -0.041 3.598 -22.884 1.00 87.62 270 GLN A N 1
ATOM 2088 C CA . GLN A 1 270 ? 0.458 2.992 -24.124 1.00 87.62 270 GLN A CA 1
ATOM 2089 C C . GLN A 1 270 ? 1.571 1.965 -23.875 1.00 87.62 270 GLN A C 1
ATOM 2091 O O . GLN A 1 270 ? 1.632 0.949 -24.570 1.00 87.62 270 GLN A O 1
ATOM 2096 N N . HIS A 1 271 ? 2.411 2.166 -22.854 1.00 89.00 271 HIS A N 1
ATOM 2097 C CA . HIS A 1 271 ? 3.411 1.169 -22.461 1.00 89.00 271 HIS A CA 1
ATOM 2098 C C . HIS A 1 271 ? 2.760 -0.128 -21.963 1.00 89.00 271 HIS A C 1
ATOM 2100 O O . HIS A 1 271 ? 3.182 -1.213 -22.367 1.00 89.00 271 HIS A O 1
ATOM 2106 N N . PHE A 1 272 ? 1.700 -0.032 -21.152 1.00 89.75 272 PHE A N 1
ATOM 2107 C CA . PHE A 1 272 ? 0.945 -1.202 -20.691 1.00 89.75 272 PHE A CA 1
ATOM 2108 C C . PHE A 1 272 ? 0.259 -1.940 -21.845 1.00 89.75 272 PHE A C 1
ATOM 2110 O O . PHE A 1 272 ? 0.349 -3.166 -21.917 1.00 89.75 272 PHE A O 1
ATOM 2117 N N . ILE A 1 273 ? -0.378 -1.212 -22.768 1.00 88.19 273 ILE A N 1
ATOM 2118 C CA . ILE A 1 273 ? -1.061 -1.794 -23.937 1.00 88.19 273 ILE A CA 1
ATOM 2119 C C . ILE A 1 273 ? -0.064 -2.511 -24.852 1.00 88.19 273 ILE A C 1
ATOM 2121 O O . ILE A 1 273 ? -0.299 -3.654 -25.251 1.00 88.19 273 ILE A O 1
ATOM 2125 N N . SER A 1 274 ? 1.061 -1.860 -25.159 1.00 88.25 274 SER A N 1
ATOM 2126 C CA . SER A 1 274 ? 2.112 -2.423 -26.009 1.00 88.25 274 SER A CA 1
ATOM 2127 C C . SER A 1 274 ? 2.686 -3.708 -25.406 1.00 88.25 274 SER A C 1
ATOM 2129 O O . SER A 1 274 ? 2.707 -4.752 -26.064 1.00 88.25 274 SER A O 1
ATOM 2131 N N . TYR A 1 275 ? 3.040 -3.674 -24.115 1.00 89.12 275 TYR A N 1
ATOM 2132 C CA . TYR A 1 275 ? 3.562 -4.838 -23.402 1.00 89.12 275 TYR A CA 1
ATOM 2133 C C . TYR A 1 275 ? 2.554 -5.996 -23.359 1.00 89.12 275 TYR A C 1
ATOM 2135 O O . TYR A 1 275 ? 2.905 -7.145 -23.644 1.00 89.12 275 TYR A O 1
ATOM 2143 N N . ALA A 1 276 ? 1.285 -5.703 -23.048 1.00 88.00 276 ALA A N 1
ATOM 2144 C CA . ALA A 1 276 ? 0.223 -6.705 -23.004 1.00 88.00 276 ALA A CA 1
ATOM 2145 C C . ALA A 1 276 ? -0.019 -7.352 -24.371 1.00 88.00 276 ALA A C 1
ATOM 2147 O O . ALA A 1 276 ? -0.170 -8.569 -24.459 1.00 88.00 276 ALA A O 1
ATOM 2148 N N . SER A 1 277 ? -0.006 -6.557 -25.440 1.00 85.38 277 SER A N 1
ATOM 2149 C CA . SER A 1 277 ? -0.207 -7.047 -26.807 1.00 85.38 277 SER A CA 1
ATOM 2150 C C . SER A 1 277 ? 0.923 -7.975 -27.255 1.00 85.38 277 SER A C 1
ATOM 2152 O O . SER A 1 277 ? 0.673 -8.966 -27.939 1.00 85.38 277 SER A O 1
ATOM 2154 N N . GLN A 1 278 ? 2.159 -7.686 -26.839 1.00 87.19 278 GLN A N 1
ATOM 2155 C CA . GLN A 1 278 ? 3.334 -8.486 -27.180 1.00 87.19 278 GLN A CA 1
ATOM 2156 C C . GLN A 1 278 ? 3.415 -9.794 -26.380 1.00 87.19 278 GLN A C 1
ATOM 2158 O O . GLN A 1 278 ? 3.691 -10.850 -26.950 1.00 87.19 278 GLN A O 1
ATOM 2163 N N . HIS A 1 279 ? 3.177 -9.743 -25.066 1.00 86.00 279 HIS A N 1
ATOM 2164 C CA . HIS A 1 279 ? 3.438 -10.873 -24.166 1.00 86.00 279 HIS A CA 1
ATOM 2165 C C . HIS A 1 279 ? 2.182 -11.646 -23.741 1.00 86.00 279 HIS A C 1
ATOM 2167 O O . HIS A 1 279 ? 2.279 -12.827 -23.401 1.00 86.00 279 HIS A O 1
ATOM 2173 N N . PHE A 1 280 ? 0.998 -11.031 -23.808 1.00 86.31 280 PHE A N 1
ATOM 2174 C CA . PHE A 1 280 ? -0.281 -11.629 -23.406 1.00 86.31 280 PHE A CA 1
ATOM 2175 C C . PHE A 1 280 ? -1.389 -11.479 -24.472 1.00 86.31 280 PHE A C 1
ATOM 2177 O O . PHE A 1 280 ? -2.527 -11.145 -24.131 1.00 86.31 280 PHE A O 1
ATOM 2184 N N . PRO A 1 281 ? -1.139 -11.814 -25.755 1.00 74.62 281 PRO A N 1
ATOM 2185 C CA . PRO A 1 281 ? -2.074 -11.554 -26.862 1.00 74.62 281 PRO A CA 1
ATOM 2186 C C . PRO A 1 281 ? -3.427 -12.282 -26.746 1.00 74.62 281 PRO A C 1
ATOM 2188 O O . PRO A 1 281 ? -4.384 -11.976 -27.457 1.00 74.62 281 PRO A O 1
ATOM 2191 N N . LEU A 1 282 ? -3.526 -13.289 -25.874 1.00 72.50 282 LEU A N 1
ATOM 2192 C CA . LEU A 1 282 ? -4.735 -14.090 -25.676 1.00 72.50 282 LEU A CA 1
ATOM 2193 C C . LEU A 1 282 ? -5.573 -13.658 -24.468 1.00 72.50 282 LEU A C 1
ATOM 2195 O O . LEU A 1 282 ? -6.699 -14.150 -24.332 1.00 72.50 282 LEU A O 1
ATOM 2199 N N . ALA A 1 283 ? -5.065 -12.762 -23.619 1.00 66.88 283 ALA A N 1
ATOM 2200 C CA . ALA A 1 283 ? -5.773 -12.304 -22.432 1.00 66.88 283 ALA A CA 1
ATOM 2201 C C . ALA A 1 283 ? -7.016 -11.498 -22.842 1.00 66.88 283 ALA A C 1
ATOM 2203 O O . ALA A 1 283 ? -6.937 -10.491 -23.543 1.00 66.88 283 ALA A O 1
ATOM 2204 N N . SER A 1 284 ? -8.195 -11.980 -22.439 1.00 61.84 284 SER A N 1
ATOM 2205 C CA . SER A 1 284 ? -9.493 -11.427 -22.852 1.00 61.84 284 SER A CA 1
ATOM 2206 C C . SER A 1 284 ? -9.683 -9.965 -22.463 1.00 61.84 284 SER A C 1
ATOM 2208 O O . SER A 1 284 ? -10.389 -9.249 -23.166 1.00 61.84 284 SER A O 1
ATOM 2210 N N . GLU A 1 285 ? -9.036 -9.535 -21.380 1.00 59.72 285 GLU A N 1
ATOM 2211 C CA . GLU A 1 285 ? -9.062 -8.161 -20.868 1.00 59.72 285 GLU A CA 1
ATOM 2212 C C . GLU A 1 285 ? -8.412 -7.162 -21.842 1.00 59.72 285 GLU A C 1
ATOM 2214 O O . GLU A 1 285 ? -8.786 -5.994 -21.847 1.00 59.72 285 GLU A O 1
ATOM 2219 N N . PHE A 1 286 ? -7.517 -7.632 -22.722 1.00 61.56 286 PHE A N 1
ATOM 2220 C CA . PHE A 1 286 ? -6.780 -6.804 -23.686 1.00 61.56 286 PHE A CA 1
ATOM 2221 C C . PHE A 1 286 ? -7.243 -6.985 -25.137 1.00 61.56 286 PHE A C 1
ATOM 2223 O O . PHE A 1 286 ? -6.798 -6.261 -26.014 1.00 61.56 286 PHE A O 1
ATOM 2230 N N . LYS A 1 287 ? -8.178 -7.907 -25.415 1.00 55.41 287 LYS A N 1
ATOM 2231 C CA . LYS A 1 287 ? -8.697 -8.151 -26.780 1.00 55.41 287 LYS A CA 1
ATOM 2232 C C . LYS A 1 287 ? -9.599 -7.038 -27.329 1.00 55.41 287 LYS A C 1
ATOM 2234 O O . LYS A 1 287 ? -9.958 -7.089 -28.501 1.00 55.41 287 LYS A O 1
ATOM 2239 N N . GLN A 1 288 ? -10.048 -6.119 -26.473 1.00 52.41 288 GLN A N 1
ATOM 2240 C CA . GLN A 1 288 ? -10.970 -5.026 -26.817 1.00 52.41 288 GLN A CA 1
ATOM 2241 C C . GLN A 1 288 ? -10.315 -3.636 -26.764 1.00 52.41 288 GLN A C 1
ATOM 2243 O O . GLN A 1 288 ? -11.018 -2.640 -26.950 1.00 52.41 288 GLN A O 1
ATOM 2248 N N . LEU A 1 289 ? -9.015 -3.579 -26.464 1.00 51.88 289 LEU A N 1
ATOM 2249 C CA . LEU A 1 289 ? -8.178 -2.383 -26.579 1.00 51.88 289 LEU A CA 1
ATOM 2250 C C . LEU A 1 289 ? -7.570 -2.342 -27.981 1.00 51.88 289 LEU A C 1
ATOM 2252 O O . LEU A 1 289 ? -7.486 -1.222 -28.525 1.00 51.88 289 LEU A O 1
#